Protein AF-A0A0D2K7T9-F1 (afdb_monomer_lite)

Sequence (222 aa):
MEDMLAGSNVDLADNDGGEWYSAEEQLAQPLLAIYWSLWECGGGMVADGRLLDLIRRIYCFGMSLLKLDVRQESTRHRDAVDAITTYLGYGSFKEWDEDRKIEWLTEELATKRPLIPADMPMTDEVREVLETFRVAARLGSASLGAYVISMAQKASDVLAVELLQKEARGQVAAETGTRPDASRSLRVVPLFETLDDLDAAGEELITTPPAALPSSWPRDRR

Radius of gyration: 21.76 Å; chains: 1; bounding box: 48×47×62 Å

Structure (mmCIF, N/CA/C/O backbone):
data_AF-A0A0D2K7T9-F1
#
_entry.id   AF-A0A0D2K7T9-F1
#
loop_
_atom_site.group_PDB
_atom_site.id
_atom_site.type_symbol
_atom_site.label_atom_id
_atom_site.label_alt_id
_atom_site.label_comp_id
_atom_site.label_asym_id
_atom_site.label_entity_id
_atom_site.label_seq_id
_atom_site.pdbx_PDB_ins_code
_atom_site.Cartn_x
_atom_site.Cartn_y
_atom_site.Cartn_z
_atom_site.occupancy
_atom_site.B_iso_or_equiv
_atom_site.auth_seq_id
_atom_site.auth_comp_id
_atom_site.auth_asym_id
_atom_site.auth_atom_id
_atom_site.pdbx_PDB_model_num
ATOM 1 N N . MET A 1 1 ? 27.139 12.212 -5.531 1.00 41.75 1 MET A N 1
ATOM 2 C CA . MET A 1 1 ? 26.863 10.767 -5.335 1.00 41.75 1 MET A CA 1
ATOM 3 C C . MET A 1 1 ? 26.913 10.407 -3.854 1.00 41.75 1 MET A C 1
ATOM 5 O O . MET A 1 1 ? 26.042 9.673 -3.418 1.00 41.75 1 MET A O 1
ATOM 9 N N . GLU A 1 2 ? 27.848 10.971 -3.078 1.00 35.69 2 GLU A N 1
ATOM 10 C CA . GLU A 1 2 ? 27.891 10.817 -1.611 1.00 35.69 2 GLU A CA 1
ATOM 11 C C . GLU A 1 2 ? 26.694 11.468 -0.891 1.00 35.69 2 GLU A C 1
ATOM 13 O O . GLU A 1 2 ? 26.113 10.836 -0.015 1.00 35.69 2 GLU A O 1
ATOM 18 N N . ASP A 1 3 ? 26.222 12.639 -1.335 1.00 39.31 3 ASP A N 1
ATOM 19 C CA . ASP A 1 3 ? 25.053 13.300 -0.718 1.00 39.31 3 ASP A CA 1
ATOM 20 C C . ASP A 1 3 ? 23.727 12.538 -0.900 1.00 39.31 3 ASP A C 1
ATOM 22 O O . ASP A 1 3 ? 22.839 12.623 -0.061 1.00 39.31 3 ASP A O 1
ATOM 26 N N . MET A 1 4 ? 23.596 11.730 -1.958 1.00 40.00 4 MET A N 1
ATOM 27 C CA . MET A 1 4 ? 22.368 10.974 -2.258 1.00 40.00 4 MET A CA 1
ATOM 28 C C . MET A 1 4 ? 22.199 9.739 -1.350 1.00 40.00 4 MET A C 1
ATOM 30 O O . MET A 1 4 ? 21.094 9.226 -1.198 1.00 40.00 4 MET A O 1
ATOM 34 N N . LEU A 1 5 ? 23.285 9.268 -0.726 1.00 43.81 5 LEU A N 1
ATOM 35 C CA . LEU A 1 5 ? 23.289 8.127 0.199 1.00 43.81 5 LEU A CA 1
ATOM 36 C C . LEU A 1 5 ? 23.157 8.553 1.672 1.00 43.81 5 LEU A C 1
ATOM 38 O O . LEU A 1 5 ? 23.001 7.697 2.539 1.00 43.81 5 LEU A O 1
ATOM 42 N N . ALA A 1 6 ? 23.210 9.857 1.959 1.00 45.75 6 ALA A N 1
ATOM 43 C CA . ALA A 1 6 ? 23.232 10.400 3.317 1.00 45.75 6 ALA A CA 1
ATOM 44 C C . ALA A 1 6 ? 21.837 10.691 3.908 1.00 45.75 6 ALA A C 1
ATOM 46 O O . ALA A 1 6 ? 21.743 11.135 5.051 1.00 45.75 6 ALA A O 1
ATOM 47 N N . GLY A 1 7 ? 20.753 10.449 3.161 1.00 39.44 7 GLY A N 1
ATOM 48 C CA . GLY A 1 7 ? 19.384 10.654 3.652 1.00 39.44 7 GLY A CA 1
ATOM 49 C C . GLY A 1 7 ? 19.022 12.118 3.930 1.00 39.44 7 GLY A C 1
ATOM 50 O O . GLY A 1 7 ? 18.068 12.381 4.660 1.00 39.44 7 GLY A O 1
ATOM 51 N N . SER A 1 8 ? 19.765 13.077 3.370 1.00 37.16 8 SER A N 1
ATOM 52 C CA . SER A 1 8 ? 19.350 14.477 3.349 1.00 37.16 8 SER A CA 1
ATOM 53 C C . SER A 1 8 ? 18.094 14.626 2.489 1.00 37.16 8 SER A C 1
ATOM 55 O O . SER A 1 8 ? 17.949 13.989 1.444 1.00 37.16 8 SER A O 1
ATOM 57 N N . ASN A 1 9 ? 17.158 15.449 2.961 1.00 41.97 9 ASN A N 1
ATOM 58 C CA . ASN A 1 9 ? 15.927 15.757 2.246 1.00 41.97 9 ASN A CA 1
ATOM 59 C C . ASN A 1 9 ? 16.321 16.457 0.938 1.00 41.97 9 ASN A C 1
ATOM 61 O O . ASN A 1 9 ? 16.782 17.596 0.963 1.00 41.97 9 ASN A O 1
ATOM 65 N N . VAL A 1 10 ? 16.233 15.748 -0.188 1.00 45.47 10 VAL A N 1
ATOM 66 C CA . VAL A 1 10 ? 16.459 16.350 -1.500 1.00 45.47 10 VAL A CA 1
ATOM 67 C C . VAL A 1 10 ? 15.265 17.257 -1.748 1.00 45.47 10 VAL A C 1
ATOM 69 O O . VAL A 1 10 ? 14.168 16.778 -2.040 1.00 45.47 10 VAL A O 1
ATOM 72 N N . ASP A 1 11 ? 15.463 18.561 -1.584 1.00 41.91 11 ASP A N 1
ATOM 73 C CA . ASP A 1 11 ? 14.494 19.561 -2.005 1.00 41.91 11 ASP A CA 1
ATOM 74 C C . ASP A 1 11 ? 14.311 19.429 -3.523 1.00 41.91 11 ASP A C 1
ATOM 76 O O . ASP A 1 11 ? 15.072 19.961 -4.325 1.00 41.91 11 ASP A O 1
ATOM 80 N N . LEU A 1 12 ? 13.260 18.712 -3.936 1.00 49.59 12 LEU A N 1
ATOM 81 C CA . LEU A 1 12 ? 12.831 18.555 -5.336 1.00 49.59 12 LEU A CA 1
ATOM 82 C C . LEU A 1 12 ? 12.407 19.892 -5.989 1.00 49.59 12 LEU A C 1
ATOM 84 O O . LEU A 1 12 ? 11.909 19.901 -7.113 1.00 49.59 12 LEU A O 1
ATOM 88 N N . ALA A 1 13 ? 12.545 21.007 -5.267 1.00 40.88 13 ALA A N 1
ATOM 89 C CA . ALA A 1 13 ? 12.182 22.352 -5.688 1.00 40.88 13 ALA A CA 1
ATOM 90 C C . ALA A 1 13 ? 13.332 23.116 -6.368 1.00 40.88 13 ALA A C 1
ATOM 92 O O . ALA A 1 13 ? 13.060 24.140 -6.998 1.00 40.88 13 ALA A O 1
ATOM 93 N N . ASP A 1 14 ? 14.572 22.613 -6.325 1.00 41.34 14 ASP A N 1
ATOM 94 C CA . ASP A 1 14 ? 15.656 23.144 -7.157 1.00 41.34 14 ASP A CA 1
ATOM 95 C C . ASP A 1 14 ? 15.509 22.608 -8.587 1.00 41.34 14 ASP A C 1
ATOM 97 O O . ASP A 1 14 ? 16.117 21.629 -9.020 1.00 41.34 14 ASP A O 1
ATOM 101 N N . ASN A 1 15 ? 14.621 23.276 -9.325 1.00 43.59 15 ASN A N 1
ATOM 102 C CA . ASN A 1 15 ? 14.419 23.132 -10.760 1.00 43.59 15 ASN A CA 1
ATOM 103 C C . ASN A 1 15 ? 15.604 23.736 -11.530 1.00 43.59 15 ASN A C 1
ATOM 105 O O . ASN A 1 15 ? 15.448 24.704 -12.275 1.00 43.59 15 ASN A O 1
ATOM 109 N N . ASP A 1 16 ? 16.786 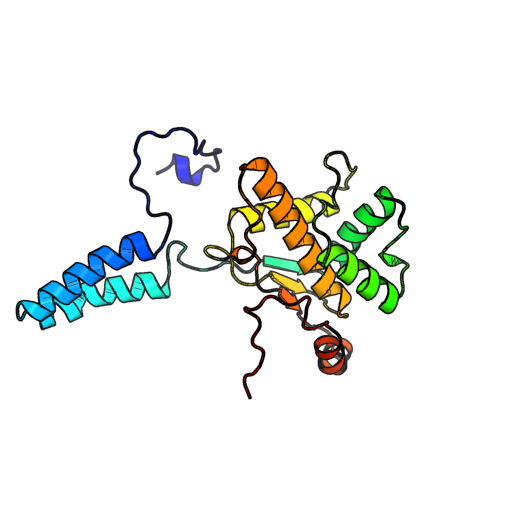23.154 -11.357 1.00 41.62 16 ASP A N 1
ATOM 110 C CA . ASP A 1 16 ? 17.948 23.409 -12.203 1.00 41.62 16 ASP A CA 1
ATOM 111 C C . ASP A 1 16 ? 17.951 22.385 -13.351 1.00 41.62 16 ASP A C 1
ATOM 113 O O . ASP A 1 16 ? 18.838 21.548 -13.465 1.00 41.62 16 ASP A O 1
ATOM 117 N N . GLY A 1 17 ? 16.876 22.375 -14.156 1.00 45.28 17 GLY A N 1
ATOM 118 C CA . GLY A 1 17 ? 16.802 21.724 -15.476 1.00 45.28 17 GLY A CA 1
ATOM 119 C C . GLY A 1 17 ? 17.326 20.284 -15.594 1.00 45.28 17 GLY A C 1
ATOM 120 O O . GLY A 1 17 ? 17.800 19.907 -16.664 1.00 45.28 17 GLY A O 1
ATOM 121 N N . GLY A 1 18 ? 17.296 19.492 -14.521 1.00 50.66 18 GLY A N 1
ATOM 122 C CA . GLY A 1 18 ? 17.875 18.153 -14.501 1.00 50.66 18 GLY A CA 1
ATOM 123 C C . GLY A 1 18 ? 17.060 17.171 -15.340 1.00 50.66 18 GLY A C 1
ATOM 124 O O . GLY A 1 18 ? 15.907 16.888 -15.027 1.00 50.66 18 GLY A O 1
ATOM 125 N N . GLU A 1 19 ? 17.659 16.617 -16.394 1.00 72.44 19 GLU A N 1
ATOM 126 C CA . GLU A 1 19 ? 17.076 15.535 -17.196 1.00 72.44 19 GLU A CA 1
ATOM 127 C C . GLU A 1 19 ? 17.097 14.211 -16.407 1.00 72.44 19 GLU A C 1
ATOM 129 O O . GLU A 1 19 ? 17.981 13.372 -16.591 1.00 72.44 19 GLU A O 1
ATOM 134 N N . TRP A 1 20 ? 16.147 14.006 -15.491 1.00 82.94 20 TRP A N 1
ATOM 135 C CA . TRP A 1 20 ? 15.919 12.693 -14.879 1.00 82.94 20 TRP A CA 1
ATOM 136 C C . TRP A 1 20 ? 14.759 11.955 -15.548 1.00 82.94 20 TRP A C 1
ATOM 138 O O . TRP A 1 20 ? 13.748 12.540 -15.936 1.00 82.94 20 TRP A O 1
ATOM 148 N N . TYR A 1 21 ? 14.891 10.632 -15.628 1.00 86.31 21 TYR A N 1
ATOM 149 C CA . TYR A 1 21 ? 13.808 9.752 -16.048 1.00 86.31 21 TYR A CA 1
ATOM 150 C C . TYR A 1 21 ? 12.910 9.442 -14.848 1.00 86.31 21 TYR A C 1
ATOM 152 O O . TYR A 1 21 ? 13.341 8.803 -13.890 1.00 86.31 21 TYR A O 1
ATOM 160 N N . SER A 1 22 ? 11.663 9.902 -14.898 1.00 83.25 22 SER A N 1
ATOM 161 C CA . SER A 1 22 ? 10.623 9.611 -13.907 1.00 83.25 22 SER A CA 1
ATOM 162 C C . SER A 1 22 ? 9.780 8.383 -14.259 1.00 83.25 22 SER A C 1
ATOM 164 O O . SER A 1 22 ? 9.052 7.886 -13.400 1.00 83.25 22 SER A O 1
ATOM 166 N N . ALA A 1 23 ? 9.877 7.887 -15.495 1.00 84.44 23 ALA A N 1
ATOM 167 C CA . ALA A 1 23 ? 9.174 6.700 -15.966 1.00 84.44 23 ALA A CA 1
ATOM 168 C C . ALA A 1 23 ? 10.060 5.844 -16.881 1.00 84.44 23 ALA A C 1
ATOM 170 O O . ALA A 1 23 ? 10.890 6.361 -17.632 1.00 84.44 23 ALA A O 1
ATOM 171 N N . GLU A 1 24 ? 9.842 4.530 -16.844 1.00 90.25 24 GLU A N 1
ATOM 172 C CA . GLU A 1 24 ? 10.571 3.539 -17.647 1.00 90.25 24 GLU A CA 1
ATOM 173 C C . GLU A 1 24 ? 10.453 3.838 -19.148 1.00 90.25 24 GLU A C 1
ATOM 175 O O . GLU A 1 24 ? 11.427 3.728 -19.897 1.00 90.25 24 GLU A O 1
ATOM 180 N N . GLU A 1 25 ? 9.276 4.296 -19.585 1.00 91.00 25 GLU A N 1
ATOM 181 C CA . GLU A 1 25 ? 8.975 4.626 -20.977 1.00 91.00 25 GLU A CA 1
ATOM 182 C C . GLU A 1 25 ? 9.865 5.740 -21.521 1.00 91.00 25 GLU A C 1
ATOM 184 O O . GLU A 1 25 ? 10.219 5.705 -22.699 1.00 91.00 25 GLU A O 1
ATOM 189 N N . GLN A 1 26 ? 10.260 6.702 -20.683 1.00 91.62 26 GLN A N 1
ATOM 190 C CA . GLN A 1 26 ? 11.108 7.811 -21.120 1.00 91.62 26 GLN A CA 1
ATOM 191 C C . GLN A 1 26 ? 12.509 7.329 -21.522 1.00 91.62 26 GLN A C 1
ATOM 193 O O . GLN A 1 26 ? 13.123 7.917 -22.410 1.00 91.62 26 GLN A O 1
ATOM 198 N N . LEU A 1 27 ? 12.987 6.232 -20.922 1.00 91.69 27 LEU A N 1
ATOM 199 C CA . LEU A 1 27 ? 14.242 5.586 -21.302 1.00 91.69 27 LEU A CA 1
ATOM 200 C C . LEU A 1 27 ? 14.034 4.527 -22.399 1.00 91.69 27 LEU A C 1
ATOM 202 O O . LEU A 1 27 ? 14.855 4.402 -23.307 1.00 91.69 27 LEU A O 1
ATOM 206 N N . ALA A 1 28 ? 12.935 3.770 -22.348 1.00 94.81 28 ALA A N 1
ATOM 207 C CA . ALA A 1 28 ? 12.668 2.684 -23.291 1.00 94.81 28 ALA A CA 1
ATOM 208 C C . ALA A 1 28 ? 12.334 3.182 -24.707 1.00 94.81 28 ALA A C 1
ATOM 210 O O . ALA A 1 28 ? 12.823 2.616 -25.687 1.00 94.81 28 ALA A O 1
ATOM 211 N N . GLN A 1 29 ? 11.529 4.242 -24.839 1.00 96.12 29 GLN A N 1
ATOM 212 C CA . GLN A 1 29 ? 11.092 4.772 -26.137 1.00 96.12 29 GLN A CA 1
ATOM 213 C C . GLN A 1 29 ? 12.244 5.171 -27.074 1.00 96.12 29 GLN A C 1
ATOM 215 O O . GLN A 1 29 ? 12.248 4.696 -28.214 1.00 96.12 29 GLN A O 1
ATOM 220 N N . PRO A 1 30 ? 13.237 5.984 -26.658 1.00 96.25 30 PRO A N 1
ATOM 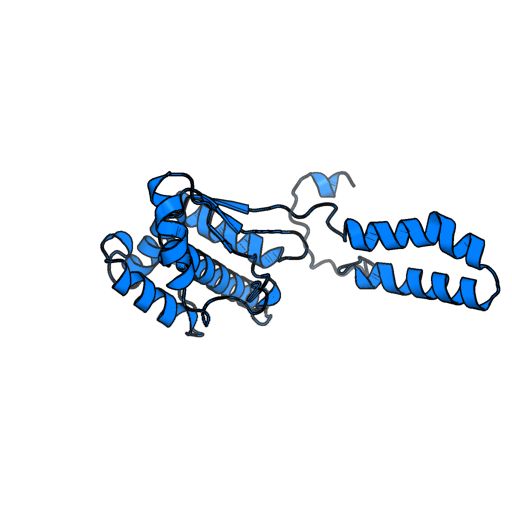221 C CA . PRO A 1 30 ? 14.344 6.334 -27.547 1.00 96.25 30 PRO A CA 1
ATOM 222 C C . PRO A 1 30 ? 15.176 5.108 -27.952 1.00 96.25 30 PRO A C 1
ATOM 224 O O . PRO A 1 30 ? 15.605 5.007 -29.101 1.00 96.25 30 PRO A O 1
ATOM 227 N N . LEU A 1 31 ? 15.356 4.130 -27.058 1.00 97.31 31 LEU A N 1
ATOM 228 C CA . LEU A 1 31 ? 16.077 2.892 -27.375 1.00 97.31 31 LEU A CA 1
ATOM 229 C C . LEU A 1 31 ? 15.315 2.016 -28.376 1.00 97.31 31 LEU A C 1
ATOM 231 O O . LEU A 1 31 ? 15.926 1.451 -29.284 1.00 97.31 31 LEU A O 1
ATOM 235 N N . LEU A 1 32 ? 13.988 1.941 -28.255 1.00 98.00 32 LEU A N 1
ATOM 236 C CA . LEU A 1 32 ? 13.129 1.256 -29.221 1.00 98.00 32 LEU A CA 1
ATOM 237 C C . LEU A 1 32 ? 13.151 1.941 -30.591 1.00 98.00 32 LEU A C 1
ATOM 239 O O . LEU A 1 32 ? 13.183 1.254 -31.609 1.00 98.00 32 LEU A O 1
ATOM 243 N N . ALA A 1 33 ? 13.188 3.274 -30.641 1.00 98.19 33 ALA A N 1
ATOM 244 C CA . ALA A 1 33 ? 13.320 4.005 -31.901 1.00 98.19 33 ALA A CA 1
ATOM 245 C C . ALA A 1 33 ? 14.640 3.663 -32.619 1.00 98.19 33 ALA A C 1
ATOM 247 O O . ALA A 1 33 ? 14.643 3.392 -33.821 1.00 98.19 33 ALA A O 1
ATOM 248 N N . ILE A 1 34 ? 15.749 3.592 -31.873 1.00 98.00 34 ILE A N 1
ATOM 249 C CA . ILE A 1 34 ? 17.047 3.148 -32.407 1.00 98.00 34 ILE A CA 1
ATOM 250 C C . ILE A 1 34 ? 16.967 1.689 -32.876 1.00 98.00 34 ILE A C 1
ATOM 252 O O . ILE A 1 34 ? 17.466 1.366 -33.954 1.00 98.00 34 ILE A O 1
ATOM 256 N N . TYR A 1 35 ? 16.323 0.816 -32.096 1.00 98.38 35 TYR A N 1
ATOM 257 C CA . TYR A 1 35 ? 16.158 -0.600 -32.431 1.00 98.38 35 TYR A CA 1
ATOM 258 C C . TYR A 1 35 ? 15.449 -0.782 -33.777 1.00 98.38 35 TYR A C 1
ATOM 260 O O . TYR A 1 35 ? 15.961 -1.484 -34.652 1.00 98.38 35 TYR A O 1
ATOM 268 N N . TRP A 1 36 ? 14.316 -0.104 -33.977 1.00 98.12 36 TRP A N 1
ATOM 269 C CA . TRP A 1 36 ? 13.563 -0.186 -35.229 1.00 98.12 36 TRP A CA 1
ATOM 270 C C . TRP A 1 36 ? 14.302 0.448 -36.408 1.00 98.12 36 TRP A C 1
ATOM 272 O O . TRP A 1 36 ? 14.352 -0.154 -37.477 1.00 98.12 36 TRP A O 1
ATOM 282 N N . SER A 1 37 ? 14.972 1.587 -36.206 1.00 98.31 37 SER A N 1
ATOM 283 C CA . SER A 1 37 ? 15.779 2.213 -37.262 1.00 98.31 37 SER A CA 1
ATOM 284 C C . SER A 1 37 ? 16.921 1.307 -37.739 1.00 98.31 37 SER A C 1
ATOM 286 O O . SER A 1 37 ? 17.180 1.212 -38.941 1.00 98.31 37 SER A O 1
ATOM 288 N N . LEU A 1 38 ? 17.580 0.588 -36.822 1.00 97.88 38 LEU A N 1
ATOM 289 C CA . LEU A 1 38 ? 18.610 -0.390 -37.181 1.00 97.88 38 LEU A CA 1
ATOM 290 C C . LEU A 1 38 ? 18.029 -1.535 -38.007 1.00 97.88 38 LEU A C 1
ATOM 292 O O . LEU A 1 38 ? 18.643 -1.935 -38.994 1.00 97.88 38 LEU A O 1
ATOM 296 N N . TRP A 1 39 ? 16.852 -2.040 -37.640 1.00 97.56 39 TRP A N 1
ATOM 297 C CA . TRP A 1 39 ? 16.163 -3.064 -38.422 1.00 97.56 39 TRP A CA 1
ATOM 298 C C . TRP A 1 39 ? 15.827 -2.591 -39.838 1.00 97.56 39 TRP A C 1
ATOM 300 O O . TRP A 1 39 ? 16.129 -3.296 -40.801 1.00 97.56 39 TRP A O 1
ATOM 310 N N . GLU A 1 40 ? 15.286 -1.382 -39.977 1.00 97.88 40 GLU A N 1
ATOM 311 C CA . GLU A 1 40 ? 14.949 -0.782 -41.274 1.00 97.88 40 GLU A CA 1
ATOM 312 C C . GLU A 1 40 ? 16.186 -0.548 -42.158 1.00 97.88 40 GLU A C 1
ATOM 314 O O . GLU A 1 40 ? 16.119 -0.709 -43.376 1.00 97.88 40 GLU A O 1
ATOM 319 N N . CYS A 1 41 ? 17.340 -0.244 -41.557 1.00 97.50 41 CYS A N 1
ATOM 320 C CA . CYS A 1 41 ? 18.606 -0.036 -42.267 1.00 97.50 41 CYS A CA 1
ATOM 321 C C . CYS A 1 41 ? 19.411 -1.330 -42.525 1.00 97.50 41 CYS A C 1
ATOM 323 O O . CYS A 1 41 ? 20.558 -1.257 -42.968 1.00 97.50 41 CYS A O 1
ATOM 325 N N . GLY A 1 42 ? 18.862 -2.515 -42.227 1.00 97.25 42 GLY A N 1
ATOM 326 C CA . GLY A 1 42 ? 19.551 -3.805 -42.406 1.00 97.25 42 GLY A CA 1
ATOM 327 C C . GLY A 1 42 ? 20.575 -4.156 -41.313 1.00 97.25 42 GLY A C 1
ATOM 328 O O . GLY A 1 42 ? 21.320 -5.125 -41.445 1.00 97.25 42 GLY A O 1
ATOM 329 N N . GLY A 1 43 ? 20.605 -3.400 -40.214 1.00 96.94 43 GLY A N 1
ATOM 330 C CA . GLY A 1 43 ? 21.477 -3.568 -39.048 1.00 96.94 43 GLY A CA 1
ATOM 331 C C . GLY A 1 43 ? 20.920 -4.477 -37.944 1.00 96.94 43 GLY A C 1
ATOM 332 O O . GLY A 1 43 ? 21.323 -4.334 -36.789 1.00 96.94 43 GLY A O 1
ATOM 333 N N . GLY A 1 44 ? 20.014 -5.409 -38.263 1.00 96.69 44 GLY A N 1
ATOM 334 C CA . GLY A 1 44 ? 19.314 -6.250 -37.275 1.00 96.69 44 GLY A CA 1
ATOM 335 C C . GLY A 1 44 ? 20.239 -7.011 -36.312 1.00 96.69 44 GLY A C 1
ATOM 336 O O . GLY A 1 44 ? 19.963 -7.077 -35.120 1.00 96.69 44 GLY A O 1
ATOM 337 N N . MET A 1 45 ? 21.405 -7.482 -36.776 1.00 97.00 45 MET A N 1
ATOM 338 C CA . MET A 1 45 ? 22.394 -8.153 -35.912 1.00 97.00 45 MET A CA 1
ATOM 339 C C . MET A 1 45 ? 22.927 -7.246 -34.785 1.00 97.00 45 MET A C 1
ATOM 341 O O . MET A 1 45 ? 23.222 -7.727 -33.694 1.00 97.00 45 MET A O 1
ATOM 345 N N . VAL A 1 46 ? 23.051 -5.937 -35.032 1.00 96.56 46 VAL A N 1
ATOM 346 C CA . VAL A 1 46 ? 23.447 -4.957 -34.005 1.00 96.56 46 VAL A CA 1
ATOM 347 C C . VAL A 1 46 ? 22.268 -4.657 -33.079 1.00 96.56 46 VAL A C 1
ATOM 349 O O . VAL A 1 46 ? 22.456 -4.579 -31.863 1.00 96.56 46 VAL A O 1
ATOM 352 N N . ALA A 1 47 ? 21.062 -4.528 -33.644 1.00 97.38 47 ALA A N 1
ATOM 353 C CA . ALA A 1 47 ? 19.833 -4.272 -32.897 1.00 97.38 47 ALA A CA 1
ATOM 354 C C . ALA A 1 47 ? 19.557 -5.373 -31.857 1.00 97.38 47 ALA A C 1
ATOM 356 O O . ALA A 1 47 ? 19.331 -5.073 -30.685 1.00 97.38 47 ALA A O 1
ATOM 357 N N . ASP A 1 48 ? 19.675 -6.640 -32.261 1.00 98.06 48 ASP A N 1
ATOM 358 C CA . ASP A 1 48 ? 19.425 -7.817 -31.417 1.00 98.06 48 ASP A CA 1
ATOM 359 C C . ASP A 1 48 ? 20.551 -8.132 -30.418 1.00 98.06 48 ASP A C 1
ATOM 361 O O . ASP A 1 48 ? 20.437 -9.066 -29.625 1.00 98.06 48 ASP A O 1
ATOM 365 N N . GLY A 1 49 ? 21.640 -7.360 -30.438 1.00 97.56 49 GLY A N 1
ATOM 366 C CA . GLY A 1 49 ? 22.742 -7.492 -29.493 1.00 97.56 49 GLY A CA 1
ATOM 367 C C . GLY A 1 49 ? 22.497 -6.739 -28.182 1.00 97.56 49 GLY A C 1
ATOM 368 O O . GLY A 1 49 ? 21.452 -6.827 -27.538 1.00 97.56 49 GLY A O 1
ATOM 369 N N . ARG A 1 50 ? 23.491 -5.939 -27.777 1.00 97.88 50 ARG A N 1
ATOM 370 C CA . ARG A 1 50 ? 23.479 -5.213 -26.492 1.00 97.88 50 ARG A CA 1
ATOM 371 C C . ARG A 1 50 ? 22.319 -4.223 -26.351 1.00 97.88 50 ARG A C 1
ATOM 373 O O . ARG A 1 50 ? 21.950 -3.903 -25.224 1.00 97.88 50 ARG A O 1
ATOM 380 N N . LEU A 1 51 ? 21.782 -3.722 -27.465 1.00 97.75 51 LEU A N 1
ATOM 381 C CA . LEU A 1 51 ? 20.637 -2.816 -27.454 1.00 97.75 51 LEU A CA 1
ATOM 382 C C . LEU A 1 51 ? 19.373 -3.544 -26.984 1.00 97.75 51 LEU A C 1
ATOM 384 O O . LEU A 1 51 ? 18.733 -3.093 -26.037 1.00 97.75 51 LEU A O 1
ATOM 388 N N . LEU A 1 52 ? 19.058 -4.695 -27.581 1.00 98.00 52 LEU A N 1
ATOM 389 C CA . LEU A 1 52 ? 17.934 -5.522 -27.150 1.00 98.00 52 LEU A CA 1
ATOM 390 C C . LEU A 1 52 ? 18.088 -5.988 -25.696 1.00 98.00 52 LEU A C 1
ATOM 392 O O . LEU A 1 52 ? 17.117 -5.963 -24.940 1.00 98.00 52 LEU A O 1
ATOM 396 N N . ASP A 1 53 ? 19.302 -6.349 -25.271 1.00 98.06 53 ASP A N 1
ATOM 397 C CA . ASP A 1 53 ? 19.569 -6.692 -23.868 1.00 98.06 53 ASP A CA 1
ATOM 398 C C . ASP A 1 53 ? 19.297 -5.522 -22.915 1.00 98.06 53 ASP A C 1
ATOM 400 O O . ASP A 1 53 ? 18.746 -5.728 -21.834 1.00 98.06 53 ASP A O 1
ATOM 404 N N . LEU A 1 54 ? 19.656 -4.294 -23.298 1.00 97.00 54 LEU A N 1
ATOM 405 C CA . LEU A 1 54 ? 19.364 -3.104 -22.500 1.00 97.00 54 LEU A CA 1
ATOM 406 C C . LEU A 1 54 ? 17.855 -2.852 -22.404 1.00 97.00 54 LEU A C 1
ATOM 408 O O . LEU A 1 54 ? 17.350 -2.637 -21.305 1.00 97.00 54 LEU A O 1
ATOM 412 N N . ILE A 1 55 ? 17.133 -2.951 -23.522 1.00 97.12 55 ILE A N 1
ATOM 413 C CA . ILE A 1 55 ? 15.669 -2.807 -23.554 1.00 97.12 55 ILE A CA 1
ATOM 414 C C . ILE A 1 55 ? 15.012 -3.859 -22.648 1.00 97.12 55 ILE A C 1
ATOM 416 O O . ILE A 1 55 ? 14.174 -3.524 -21.813 1.00 97.12 55 ILE A O 1
ATOM 420 N N . ARG A 1 56 ? 15.442 -5.125 -22.738 1.00 96.94 56 ARG A N 1
ATOM 421 C CA . ARG A 1 56 ? 14.961 -6.207 -21.860 1.00 96.94 56 ARG A CA 1
ATOM 422 C C . ARG A 1 56 ? 15.232 -5.925 -20.386 1.00 96.94 56 ARG A C 1
ATOM 424 O O . ARG A 1 56 ? 14.380 -6.218 -19.556 1.00 96.94 56 ARG A O 1
ATOM 431 N N . ARG A 1 57 ? 16.396 -5.365 -20.048 1.00 96.31 57 ARG A N 1
ATOM 432 C CA . ARG A 1 57 ? 16.736 -4.999 -18.663 1.00 96.31 57 ARG A CA 1
ATOM 433 C C . ARG A 1 57 ? 15.830 -3.899 -18.133 1.00 96.31 57 ARG A C 1
ATOM 435 O O . ARG A 1 57 ? 15.396 -4.022 -16.998 1.00 96.31 57 ARG A O 1
ATOM 442 N N . ILE A 1 58 ? 15.510 -2.893 -18.943 1.00 94.62 58 ILE A N 1
ATOM 443 C CA . ILE A 1 58 ? 14.575 -1.834 -18.544 1.00 94.62 58 ILE A CA 1
ATOM 444 C C . ILE A 1 58 ? 13.208 -2.440 -18.224 1.00 94.62 58 ILE A C 1
ATOM 446 O O . ILE A 1 58 ? 12.702 -2.218 -17.138 1.00 94.62 58 ILE A O 1
ATOM 450 N N . TYR A 1 59 ? 12.663 -3.299 -19.088 1.00 92.69 59 TYR A N 1
ATOM 451 C CA . TYR A 1 59 ? 11.373 -3.949 -18.811 1.00 92.69 59 TYR A CA 1
ATOM 452 C C . TYR A 1 59 ? 11.409 -4.989 -17.679 1.00 92.69 59 TYR A C 1
ATOM 454 O O . TYR A 1 59 ? 10.371 -5.315 -17.112 1.00 92.69 59 TYR A O 1
ATOM 462 N N . CYS A 1 60 ? 12.578 -5.551 -17.366 1.00 92.69 60 CYS A N 1
ATOM 463 C CA . CYS A 1 60 ? 12.733 -6.539 -16.296 1.00 92.69 60 CYS A CA 1
ATOM 464 C C . CYS A 1 60 ? 12.892 -5.879 -14.918 1.00 92.69 60 CYS A C 1
ATOM 466 O O . CYS A 1 60 ? 12.303 -6.329 -13.939 1.00 92.69 60 CYS A O 1
ATOM 468 N N . PHE A 1 61 ? 13.703 -4.825 -14.846 1.00 91.50 61 PHE A N 1
ATOM 469 C CA . PHE A 1 61 ? 14.143 -4.202 -13.597 1.00 91.50 61 PHE A CA 1
ATOM 470 C C . PHE A 1 61 ? 13.485 -2.842 -13.335 1.00 91.50 61 PHE A C 1
ATOM 472 O O . PHE A 1 61 ? 13.537 -2.334 -12.214 1.00 91.50 61 PHE A O 1
ATOM 479 N N . GLY A 1 62 ? 12.876 -2.243 -14.357 1.00 89.56 62 GLY A N 1
ATOM 480 C CA . GLY A 1 62 ? 12.319 -0.901 -14.299 1.00 89.56 62 GLY A CA 1
ATOM 481 C C . GLY A 1 62 ? 13.361 0.147 -13.914 1.00 89.56 62 GLY A C 1
ATOM 482 O O . GLY A 1 62 ? 14.562 -0.008 -14.158 1.00 89.56 62 GLY A O 1
ATOM 483 N N . MET A 1 63 ? 12.894 1.208 -13.256 1.00 89.06 63 MET A N 1
ATOM 484 C CA . MET A 1 63 ? 13.757 2.260 -12.696 1.00 89.06 63 MET A CA 1
ATOM 485 C C . MET A 1 63 ? 14.184 1.988 -11.245 1.00 89.06 63 MET A C 1
ATOM 487 O O . MET A 1 63 ? 15.037 2.695 -10.713 1.00 89.06 63 MET A O 1
ATOM 491 N N . SER A 1 64 ? 13.607 0.968 -10.603 1.00 88.56 64 SER A N 1
ATOM 492 C CA . SER A 1 64 ? 13.783 0.686 -9.169 1.00 88.56 64 SER A CA 1
ATOM 493 C C . SER A 1 64 ? 14.625 -0.560 -8.884 1.00 88.56 64 SER A C 1
ATOM 495 O O . SER A 1 64 ? 14.856 -0.872 -7.719 1.00 88.56 64 SER A O 1
ATOM 497 N N . LEU A 1 65 ? 15.101 -1.258 -9.924 1.00 90.25 65 LEU A N 1
ATOM 498 C CA . LEU A 1 65 ? 15.796 -2.553 -9.893 1.00 90.25 65 LEU A CA 1
ATOM 499 C C . LEU A 1 65 ? 14.924 -3.712 -9.388 1.00 90.25 65 LEU A C 1
ATOM 501 O O . LEU A 1 65 ? 14.780 -4.730 -10.061 1.00 90.25 65 LEU A O 1
ATOM 505 N N . LEU A 1 66 ? 14.356 -3.559 -8.198 1.00 91.06 66 LEU A N 1
ATOM 506 C CA . LEU A 1 66 ? 13.462 -4.498 -7.540 1.00 91.06 66 LEU A CA 1
ATOM 507 C C . LEU A 1 66 ? 12.329 -3.707 -6.890 1.00 91.06 66 LEU A C 1
ATOM 509 O O . LEU A 1 66 ? 12.540 -2.611 -6.373 1.00 91.06 66 LEU A O 1
ATOM 513 N N . LYS A 1 67 ? 11.130 -4.288 -6.879 1.00 91.75 67 LYS A N 1
ATOM 514 C CA . LYS A 1 67 ? 10.017 -3.749 -6.098 1.00 91.75 67 LYS A CA 1
ATOM 515 C C . LYS A 1 67 ? 10.093 -4.285 -4.677 1.00 91.75 67 LYS A C 1
ATOM 517 O O . LYS A 1 67 ? 10.323 -5.479 -4.488 1.00 91.75 67 LYS A O 1
ATOM 522 N N . LEU A 1 68 ? 9.895 -3.408 -3.698 1.00 95.69 68 LEU A N 1
ATOM 523 C CA . LEU A 1 68 ? 9.867 -3.795 -2.290 1.00 95.69 68 LEU A CA 1
ATOM 524 C C . LEU A 1 68 ? 8.432 -4.094 -1.849 1.00 95.69 68 LEU A C 1
ATOM 526 O O . LEU A 1 68 ? 7.543 -3.262 -2.029 1.00 95.69 68 LEU A O 1
ATOM 530 N N . ASP A 1 69 ? 8.223 -5.259 -1.246 1.00 96.38 69 ASP A N 1
ATOM 531 C CA . ASP A 1 69 ? 6.963 -5.583 -0.580 1.00 96.38 69 ASP A CA 1
ATOM 532 C C . ASP A 1 69 ? 6.966 -5.008 0.841 1.00 96.38 69 ASP A C 1
ATOM 534 O O . ASP A 1 69 ? 7.948 -5.126 1.578 1.00 96.38 69 ASP A O 1
ATOM 538 N N . VAL A 1 70 ? 5.855 -4.386 1.230 1.00 97.12 70 VAL A N 1
ATOM 539 C CA . VAL A 1 70 ? 5.639 -3.880 2.592 1.00 97.12 70 VAL A CA 1
ATOM 540 C C . VAL A 1 70 ? 4.898 -4.950 3.375 1.00 97.12 70 VAL A C 1
ATOM 542 O O . VAL A 1 70 ? 3.939 -5.517 2.863 1.00 97.12 70 VAL A O 1
ATOM 545 N N . ARG A 1 71 ? 5.309 -5.234 4.612 1.00 98.00 71 ARG A N 1
ATOM 546 C CA . ARG A 1 71 ? 4.648 -6.227 5.466 1.00 98.00 71 ARG A CA 1
ATOM 547 C C . ARG A 1 71 ? 4.383 -5.654 6.851 1.00 98.00 71 ARG A C 1
ATOM 549 O O . ARG A 1 71 ? 5.289 -5.093 7.458 1.00 98.00 71 ARG A O 1
ATOM 556 N N . GLN A 1 72 ? 3.163 -5.839 7.346 1.00 98.06 72 GLN A N 1
ATOM 557 C CA . GLN A 1 72 ? 2.765 -5.474 8.708 1.00 98.06 72 GLN A CA 1
ATOM 558 C C . GLN A 1 72 ? 1.702 -6.455 9.223 1.00 98.06 72 GLN A C 1
ATOM 560 O O . GLN A 1 72 ? 1.030 -7.106 8.423 1.00 98.06 72 GLN A O 1
ATOM 565 N N . GLU A 1 73 ? 1.570 -6.616 10.536 1.00 97.19 73 GLU A N 1
ATOM 566 C CA . GLU A 1 73 ? 0.540 -7.478 11.140 1.00 97.19 73 GLU A CA 1
ATOM 567 C C . GLU A 1 73 ? -0.849 -6.818 11.193 1.00 97.19 73 GLU A C 1
ATOM 569 O O . GLU A 1 73 ? -0.961 -5.606 11.379 1.00 97.19 73 GLU A O 1
ATOM 574 N N . SER A 1 74 ? -1.905 -7.625 11.051 1.00 96.62 74 SER A N 1
ATOM 575 C CA . SER A 1 74 ? -3.315 -7.190 11.016 1.00 96.62 74 SER A CA 1
ATOM 576 C C . SER A 1 74 ? -3.748 -6.379 12.244 1.00 96.62 74 SER A C 1
ATOM 578 O O . SER A 1 74 ? -4.482 -5.396 12.138 1.00 96.62 74 SER A O 1
ATOM 580 N N . THR A 1 75 ? -3.253 -6.742 13.427 1.00 97.25 75 THR A N 1
ATOM 581 C CA . THR A 1 75 ? -3.497 -6.053 14.705 1.00 97.25 75 THR A CA 1
ATOM 582 C C . THR A 1 75 ? -3.121 -4.579 14.649 1.00 97.25 75 THR A C 1
ATOM 584 O O . THR A 1 75 ? -3.897 -3.742 15.103 1.00 97.25 75 THR A O 1
ATOM 587 N N . ARG A 1 76 ? -2.004 -4.235 14.003 1.00 98.19 76 ARG A N 1
ATOM 588 C CA . ARG A 1 76 ? -1.539 -2.847 13.858 1.00 98.19 76 ARG A CA 1
ATOM 589 C C . ARG A 1 76 ? -2.480 -2.009 12.996 1.00 98.19 76 ARG A C 1
ATOM 591 O O . ARG A 1 76 ? -2.672 -0.825 13.268 1.00 98.19 76 ARG A O 1
ATOM 598 N N . HIS A 1 77 ? -3.100 -2.610 11.980 1.00 98.31 77 HIS A N 1
ATOM 599 C CA . HIS A 1 77 ? -4.120 -1.934 11.170 1.00 98.31 77 HIS A CA 1
ATOM 600 C C . HIS A 1 77 ? -5.391 -1.705 11.979 1.00 98.31 77 HIS A C 1
ATOM 602 O O . HIS A 1 77 ? -5.931 -0.601 11.961 1.00 98.31 77 HIS A O 1
ATOM 608 N N . ARG A 1 78 ? -5.830 -2.715 12.742 1.00 97.94 78 ARG A N 1
ATOM 609 C CA . ARG A 1 78 ? -6.986 -2.592 13.642 1.00 97.94 78 ARG A CA 1
ATOM 610 C C . ARG A 1 78 ? -6.753 -1.516 14.698 1.00 97.94 78 ARG A C 1
ATOM 612 O O . ARG A 1 78 ? -7.662 -0.740 14.953 1.00 97.94 78 ARG A O 1
ATOM 619 N N . ASP A 1 79 ? -5.552 -1.432 15.269 1.00 98.19 79 ASP A N 1
ATOM 620 C CA . ASP A 1 79 ? -5.165 -0.388 16.226 1.00 98.19 79 ASP A CA 1
ATOM 621 C C . ASP A 1 79 ? -5.269 1.014 15.617 1.00 98.19 79 ASP A C 1
ATOM 623 O O . ASP A 1 79 ? -5.825 1.921 16.238 1.00 98.19 79 ASP A O 1
ATOM 627 N N . ALA A 1 80 ? -4.776 1.189 14.388 1.00 98.31 80 ALA A N 1
ATOM 628 C CA . ALA A 1 80 ? -4.847 2.467 13.691 1.00 98.31 80 ALA A CA 1
ATOM 629 C C . ALA A 1 80 ? -6.297 2.871 13.374 1.00 98.31 80 ALA A C 1
ATOM 631 O O . ALA A 1 80 ? -6.690 4.006 13.645 1.00 98.31 80 ALA A O 1
ATOM 632 N N . VAL A 1 81 ? -7.106 1.945 12.846 1.00 98.19 81 VAL A N 1
ATOM 633 C CA . VAL A 1 81 ? -8.526 2.203 12.547 1.00 98.19 81 VAL A CA 1
ATOM 634 C C . VAL A 1 81 ? -9.320 2.479 13.826 1.00 98.19 81 VAL A C 1
ATOM 636 O O . VAL A 1 81 ? -10.117 3.410 13.852 1.00 98.19 81 VAL A O 1
ATOM 639 N N . ASP A 1 82 ? -9.057 1.747 14.907 1.00 98.38 82 ASP A N 1
ATOM 640 C CA . ASP A 1 82 ? -9.704 1.928 16.210 1.00 98.38 82 ASP A CA 1
ATOM 641 C C . ASP A 1 82 ? -9.417 3.287 16.846 1.00 98.38 82 ASP A C 1
ATOM 643 O O . ASP A 1 82 ? -10.320 3.933 17.387 1.00 98.38 82 ASP A O 1
ATOM 647 N N . ALA A 1 83 ? -8.175 3.762 16.733 1.00 98.06 83 ALA A N 1
ATOM 648 C CA . ALA A 1 83 ? -7.829 5.110 17.155 1.00 98.06 83 ALA A CA 1
ATOM 649 C C . ALA A 1 83 ? -8.656 6.146 16.372 1.00 98.06 83 ALA A C 1
ATOM 651 O O . ALA A 1 83 ? -9.211 7.071 16.973 1.00 98.06 83 ALA A O 1
ATOM 652 N N . ILE A 1 84 ? -8.783 5.970 15.049 1.00 97.69 84 ILE A N 1
ATOM 653 C CA . ILE A 1 84 ? -9.537 6.878 14.171 1.00 97.69 84 ILE A CA 1
ATOM 654 C C . ILE A 1 84 ? -11.023 6.877 14.548 1.00 97.69 84 ILE A C 1
ATOM 656 O O . ILE A 1 84 ? -11.601 7.941 14.775 1.00 97.69 84 ILE A O 1
ATOM 660 N N . THR A 1 85 ? -11.649 5.702 14.665 1.00 97.94 85 THR A N 1
ATOM 661 C CA . THR A 1 85 ? -13.081 5.597 14.991 1.00 97.94 85 THR A CA 1
ATOM 662 C C . THR A 1 85 ? -13.393 6.151 16.376 1.00 97.94 85 THR A C 1
ATOM 664 O O . THR A 1 85 ? -14.407 6.832 16.548 1.00 97.94 85 THR A O 1
ATOM 667 N N . THR A 1 86 ? -12.511 5.914 17.351 1.00 97.12 86 THR A N 1
ATOM 668 C CA . THR A 1 86 ? -12.670 6.420 18.719 1.00 97.12 86 THR A CA 1
ATOM 669 C C . THR A 1 86 ? -12.582 7.940 18.747 1.00 97.12 86 THR A C 1
ATOM 671 O O . THR A 1 86 ? -13.444 8.591 19.337 1.00 97.12 86 THR A O 1
ATOM 674 N N . TYR A 1 87 ? -11.590 8.518 18.064 1.00 97.00 87 TYR A N 1
ATOM 675 C CA . TYR A 1 87 ? -11.417 9.969 17.994 1.00 97.00 87 TYR A CA 1
ATOM 676 C C . TYR A 1 87 ? -12.604 10.669 17.315 1.00 97.00 87 TYR A C 1
ATOM 678 O O . TYR A 1 87 ? -13.066 11.707 17.786 1.00 97.00 87 TYR A O 1
ATOM 686 N N . LEU A 1 88 ? -13.138 10.078 16.244 1.00 95.88 88 LEU A N 1
ATOM 687 C CA . LEU A 1 88 ? -14.285 10.615 15.504 1.00 95.88 88 LEU A CA 1
ATOM 688 C C . LEU A 1 88 ? -15.642 10.368 16.190 1.00 95.88 88 LEU A C 1
ATOM 690 O O . LEU A 1 88 ? -16.663 10.865 15.718 1.00 95.88 88 LEU A O 1
ATOM 694 N N . GLY A 1 89 ? -15.673 9.615 17.294 1.00 96.31 89 GLY A N 1
ATOM 695 C CA . GLY A 1 89 ? -16.894 9.339 18.055 1.00 96.31 89 GLY A CA 1
ATOM 696 C C . GLY A 1 89 ? -17.768 8.208 17.500 1.00 96.31 89 GLY A C 1
ATOM 697 O O . GLY A 1 89 ? -18.917 8.077 17.918 1.00 96.31 89 GLY A O 1
ATOM 698 N N . TYR A 1 90 ? -17.246 7.365 16.601 1.00 96.00 90 TYR A N 1
ATOM 699 C CA . TYR A 1 90 ? -17.940 6.155 16.129 1.00 96.00 90 TYR A CA 1
ATOM 700 C C . TYR A 1 90 ? -17.890 5.001 17.149 1.00 96.00 90 TYR A C 1
ATOM 702 O O . TYR A 1 90 ? -18.684 4.059 17.066 1.00 96.00 90 TYR A O 1
ATOM 710 N N . GLY A 1 91 ? -16.976 5.082 18.121 1.00 96.75 91 GLY A N 1
ATOM 711 C CA . GLY A 1 91 ? -16.694 4.040 19.111 1.00 96.75 91 GLY A CA 1
ATOM 712 C C . GLY A 1 91 ? -15.437 3.234 18.772 1.00 96.75 91 GLY A C 1
ATOM 713 O O . GLY A 1 91 ? -14.684 3.599 17.869 1.00 96.75 91 GLY A O 1
ATOM 714 N N . SER A 1 92 ? -15.211 2.139 19.501 1.00 97.75 92 SER A N 1
ATOM 715 C CA . SER A 1 92 ? -14.040 1.276 19.306 1.00 97.75 92 SER A CA 1
ATOM 716 C C . SER A 1 92 ? -14.285 0.266 18.185 1.00 97.75 92 SER A C 1
ATOM 718 O O . SER A 1 92 ? -15.111 -0.635 18.325 1.00 97.75 92 SER A O 1
ATOM 720 N N . PHE A 1 93 ? -13.543 0.398 17.085 1.00 97.88 93 PHE A N 1
ATOM 721 C CA . PHE A 1 93 ? -13.545 -0.549 15.969 1.00 97.88 93 PHE A CA 1
ATOM 722 C C . PHE A 1 93 ? -13.208 -1.974 16.427 1.00 97.88 93 PHE A C 1
ATOM 724 O O . PHE A 1 93 ? -13.760 -2.943 15.908 1.00 97.88 93 PHE A O 1
ATOM 731 N N . LYS A 1 94 ? -12.324 -2.129 17.420 1.00 96.12 94 LYS A N 1
ATOM 732 C CA . LYS A 1 94 ? -11.930 -3.452 17.940 1.00 96.12 94 LYS A CA 1
ATOM 733 C C . LYS A 1 94 ? -13.078 -4.206 18.595 1.00 96.12 94 LYS A C 1
ATOM 735 O O . LYS A 1 94 ? -13.118 -5.430 18.493 1.00 96.12 94 LYS A O 1
ATOM 740 N N . GLU A 1 95 ? -13.985 -3.481 19.241 1.00 97.38 95 GLU A N 1
ATOM 741 C CA . GLU A 1 95 ? -15.139 -4.042 19.948 1.00 97.38 95 GLU A CA 1
ATOM 742 C C . GLU A 1 95 ? -16.297 -4.411 19.010 1.00 97.38 95 GLU A C 1
ATOM 744 O O . GLU A 1 95 ? -17.255 -5.051 19.440 1.00 97.38 95 GLU A O 1
ATOM 749 N N . TRP A 1 96 ? -16.236 -4.016 17.736 1.00 97.94 96 TRP A N 1
ATOM 750 C CA . TRP A 1 96 ? -17.272 -4.349 16.762 1.00 97.94 96 TRP A CA 1
ATOM 751 C C . TRP A 1 96 ? -17.183 -5.810 16.315 1.00 97.94 96 TRP A C 1
ATOM 753 O O . TRP A 1 96 ? -16.094 -6.388 16.195 1.00 97.94 96 TRP A O 1
ATOM 763 N N . ASP A 1 97 ? -18.346 -6.388 16.017 1.00 97.12 97 ASP A N 1
ATOM 764 C CA . ASP A 1 97 ? -18.427 -7.636 15.266 1.00 97.12 97 ASP A CA 1
ATOM 765 C C . ASP A 1 97 ? -17.983 -7.436 13.807 1.00 97.12 97 ASP A C 1
ATOM 767 O O . ASP A 1 97 ? -17.771 -6.316 13.335 1.00 97.12 97 ASP A O 1
ATOM 771 N N . GLU A 1 98 ? -17.757 -8.545 13.106 1.00 93.81 98 GLU A N 1
ATOM 772 C CA . GLU A 1 98 ? -17.200 -8.515 11.752 1.00 93.81 98 GLU A CA 1
ATOM 773 C C . GLU A 1 98 ? -18.149 -7.857 10.743 1.00 93.81 98 GLU A C 1
ATOM 775 O O . GLU A 1 98 ? -17.704 -7.056 9.922 1.00 93.81 98 GLU A O 1
ATOM 780 N N . ASP A 1 99 ? -19.454 -8.114 10.851 1.00 94.75 99 ASP A N 1
ATOM 781 C CA . ASP A 1 99 ? -20.458 -7.535 9.955 1.00 94.75 99 ASP A CA 1
ATOM 782 C C . ASP A 1 99 ? -20.460 -6.004 10.043 1.00 94.75 99 ASP A C 1
ATOM 784 O O . ASP A 1 99 ? -20.394 -5.318 9.018 1.00 94.75 99 ASP A O 1
ATOM 788 N N . ARG A 1 100 ? -20.427 -5.451 11.264 1.00 96.62 100 ARG A N 1
ATOM 789 C CA . ARG A 1 100 ? -20.341 -4.002 11.476 1.00 96.62 100 ARG A CA 1
ATOM 790 C C . ARG A 1 100 ? -19.024 -3.418 10.969 1.00 96.62 100 ARG A C 1
ATOM 792 O O . ARG A 1 100 ? -19.019 -2.305 10.440 1.00 96.62 100 ARG A O 1
ATOM 799 N N . LYS A 1 101 ? -17.903 -4.133 11.123 1.00 97.81 101 LYS A N 1
ATOM 800 C CA . LYS A 1 101 ? -16.606 -3.696 10.574 1.00 97.81 101 LYS A CA 1
ATOM 801 C C . LYS A 1 101 ? -16.664 -3.600 9.055 1.00 97.81 101 LYS A C 1
ATOM 803 O O . LYS A 1 101 ? -16.254 -2.581 8.504 1.00 97.81 101 LYS A O 1
ATOM 808 N N . ILE A 1 102 ? -17.184 -4.630 8.387 1.00 96.25 102 ILE A N 1
ATOM 809 C CA . ILE A 1 102 ? -17.309 -4.670 6.926 1.00 96.25 102 ILE A CA 1
ATOM 810 C C . ILE A 1 102 ? -18.244 -3.563 6.431 1.00 96.25 102 ILE A C 1
ATOM 812 O O . ILE A 1 102 ? -17.891 -2.866 5.475 1.00 96.25 102 ILE A O 1
ATOM 816 N N . GLU A 1 103 ? -19.399 -3.379 7.078 1.00 96.00 103 GLU A N 1
ATOM 817 C CA . GLU A 1 103 ? -20.363 -2.326 6.741 1.00 96.00 103 GLU A CA 1
ATOM 818 C C . GLU A 1 103 ? -19.693 -0.949 6.794 1.00 96.00 103 GLU A C 1
ATOM 820 O O . GLU A 1 103 ? -19.606 -0.260 5.774 1.00 96.00 103 GLU A O 1
ATOM 825 N N . TRP A 1 104 ? -19.111 -0.598 7.943 1.00 97.56 104 TRP A N 1
ATOM 826 C CA . TRP A 1 104 ? -18.479 0.704 8.136 1.00 97.56 104 TRP A CA 1
ATOM 827 C C . TRP A 1 104 ? -17.291 0.932 7.189 1.00 97.56 104 TRP A C 1
ATOM 829 O O . TRP A 1 104 ? -17.193 1.985 6.558 1.00 97.56 104 TRP A O 1
ATOM 839 N N . LEU A 1 105 ? -16.407 -0.061 7.025 1.00 97.69 105 LEU A N 1
ATOM 840 C CA . LEU A 1 105 ? -15.262 0.052 6.114 1.00 97.69 105 LEU A CA 1
ATOM 841 C C . LEU A 1 105 ? -15.712 0.258 4.665 1.00 97.69 105 LEU A C 1
ATOM 843 O O . LEU A 1 105 ? -15.124 1.065 3.948 1.00 97.69 105 LEU A O 1
ATOM 847 N N . THR A 1 106 ? -16.761 -0.442 4.230 1.00 95.69 106 THR A N 1
ATOM 848 C CA . THR A 1 106 ? -17.289 -0.322 2.864 1.00 95.69 106 THR A CA 1
ATOM 849 C C . THR A 1 106 ? -17.909 1.057 2.625 1.00 95.69 106 THR A C 1
ATOM 851 O O . THR A 1 106 ? -17.672 1.665 1.575 1.00 95.69 106 THR A O 1
ATOM 854 N N . GLU A 1 107 ? -18.653 1.588 3.598 1.00 95.81 107 GLU A N 1
ATOM 855 C CA . GLU A 1 107 ? -19.218 2.942 3.541 1.00 95.81 107 GLU A CA 1
ATOM 856 C C . GLU A 1 107 ? -18.131 4.024 3.484 1.00 95.81 107 GLU A C 1
ATOM 858 O O . GLU A 1 107 ? -18.173 4.928 2.634 1.00 95.81 107 GLU A O 1
ATOM 863 N N . GLU A 1 108 ? -17.118 3.921 4.346 1.00 96.25 108 GLU A N 1
ATOM 864 C CA . GLU A 1 108 ? -16.011 4.874 4.346 1.00 96.25 108 GLU A CA 1
ATOM 865 C C . GLU A 1 108 ? -15.187 4.763 3.065 1.00 96.25 108 GLU A C 1
ATOM 867 O O . GLU A 1 108 ? -14.845 5.793 2.483 1.00 96.25 108 GLU A O 1
ATOM 872 N N . LEU A 1 109 ? -14.943 3.556 2.540 1.00 95.38 109 LEU A N 1
ATOM 873 C CA . LEU A 1 109 ? -14.265 3.344 1.256 1.00 95.38 109 LEU A CA 1
ATOM 874 C C . LEU A 1 109 ? -15.009 3.999 0.083 1.00 95.38 109 LEU A C 1
ATOM 876 O O . LEU A 1 109 ? -14.354 4.595 -0.780 1.00 95.38 109 LEU A O 1
ATOM 880 N N . ALA A 1 110 ? -16.343 3.994 0.081 1.00 93.38 110 ALA A N 1
ATOM 881 C CA . ALA A 1 110 ? -17.155 4.637 -0.957 1.00 93.38 110 ALA A CA 1
ATOM 882 C C . ALA A 1 110 ? -17.158 6.179 -0.878 1.00 93.38 110 ALA A C 1
ATOM 884 O O . ALA A 1 110 ? -17.397 6.867 -1.878 1.00 93.38 110 ALA A O 1
ATOM 885 N N . THR A 1 111 ? -16.886 6.743 0.298 1.00 92.25 111 THR A N 1
ATOM 886 C CA . THR A 1 111 ? -16.977 8.188 0.541 1.00 92.25 111 THR A CA 1
ATOM 887 C C . THR A 1 111 ? -15.774 8.955 -0.043 1.00 92.25 111 THR A C 1
ATOM 889 O O . THR A 1 111 ? -14.704 8.400 -0.239 1.00 92.25 111 THR A O 1
ATOM 892 N N . LYS A 1 112 ? -15.899 10.252 -0.359 1.00 88.19 112 LYS A N 1
ATOM 893 C CA . LYS A 1 112 ? -14.772 11.080 -0.867 1.00 88.19 112 LYS A CA 1
ATOM 894 C C . LYS A 1 112 ? -14.146 12.025 0.164 1.00 88.19 112 LYS A C 1
ATOM 896 O O . LYS A 1 112 ? -13.156 12.681 -0.144 1.00 88.19 112 LYS A O 1
ATOM 901 N N . ARG A 1 113 ? -14.760 12.154 1.340 1.00 91.69 113 ARG A N 1
ATOM 902 C CA . ARG A 1 113 ? -14.285 13.014 2.427 1.00 91.69 113 ARG A CA 1
ATOM 903 C C . ARG A 1 113 ? -13.035 12.389 3.065 1.00 91.69 113 ARG A C 1
ATOM 905 O O . ARG A 1 113 ? -13.033 11.170 3.216 1.00 91.69 113 ARG A O 1
ATOM 912 N N . PRO A 1 114 ? -12.025 13.185 3.448 1.00 92.38 114 PRO A N 1
ATOM 913 C CA . PRO A 1 114 ? -10.938 12.701 4.291 1.00 92.38 114 PRO A CA 1
ATOM 914 C C . PRO A 1 114 ? -11.483 12.223 5.638 1.00 92.38 114 PRO A C 1
ATOM 916 O O . PRO A 1 114 ? -12.324 12.900 6.236 1.00 92.38 114 PRO A O 1
ATOM 919 N N . LEU A 1 115 ? -11.001 11.073 6.094 1.00 94.44 115 LEU A N 1
ATOM 920 C CA . LEU A 1 115 ? -11.389 10.455 7.354 1.00 94.44 115 LEU A CA 1
ATOM 921 C C . LEU A 1 115 ? -10.453 10.862 8.493 1.00 94.44 115 LEU A C 1
ATOM 923 O O . LEU A 1 115 ? -10.933 11.127 9.586 1.00 94.44 115 LEU A O 1
ATOM 927 N N . ILE A 1 116 ? -9.137 10.914 8.250 1.00 93.75 116 ILE A N 1
ATOM 928 C CA . ILE A 1 116 ? -8.123 11.112 9.301 1.00 93.75 116 ILE A CA 1
ATOM 929 C C . ILE A 1 116 ? -7.873 12.611 9.541 1.00 93.75 116 ILE A C 1
ATOM 931 O O . ILE A 1 116 ? -7.304 13.273 8.664 1.00 93.75 116 ILE A O 1
ATOM 935 N N . PRO A 1 117 ? -8.235 13.161 10.716 1.00 91.00 117 PRO A N 1
ATOM 936 C CA . PRO A 1 117 ? -7.969 14.558 11.054 1.00 91.00 117 PRO A CA 1
ATOM 937 C C . PRO A 1 117 ? -6.473 14.800 11.288 1.00 91.00 117 PRO A C 1
ATOM 939 O O . PRO A 1 117 ? -5.778 13.956 11.852 1.00 91.00 117 PRO A O 1
ATOM 942 N N . ALA A 1 118 ? -5.967 15.961 10.867 1.00 87.19 118 ALA A N 1
ATOM 943 C CA . ALA A 1 118 ? -4.536 16.277 10.933 1.00 87.19 118 ALA A CA 1
ATOM 944 C C . ALA A 1 118 ? -4.002 16.449 12.370 1.00 87.19 118 ALA A C 1
ATOM 946 O O . ALA A 1 118 ? -2.812 16.267 12.614 1.00 87.19 118 ALA A O 1
ATOM 947 N N . ASP A 1 119 ? -4.874 16.807 13.310 1.00 88.62 119 ASP A N 1
ATOM 948 C CA . ASP A 1 119 ? -4.583 17.065 14.723 1.00 88.62 119 ASP A CA 1
ATOM 949 C C . ASP A 1 119 ? -4.969 15.899 15.647 1.00 88.62 119 ASP A C 1
ATOM 951 O O . ASP A 1 119 ? -4.905 16.024 16.873 1.00 88.62 119 ASP A O 1
ATOM 955 N N . MET A 1 120 ? -5.350 14.755 15.075 1.00 93.88 120 MET A N 1
ATOM 956 C CA . MET A 1 120 ? -5.685 13.564 15.843 1.00 93.88 120 MET A CA 1
ATOM 957 C C . MET A 1 120 ? -4.474 13.109 16.690 1.00 93.88 120 MET A C 1
ATOM 959 O O . MET A 1 120 ? -3.385 12.897 16.146 1.00 93.88 120 MET A O 1
ATOM 963 N N . PRO A 1 121 ? -4.631 12.921 18.015 1.00 93.25 121 PRO A N 1
ATOM 964 C CA . PRO A 1 121 ? -3.575 12.379 18.858 1.00 93.25 121 PRO A CA 1
ATOM 965 C C . PRO A 1 121 ? -3.332 10.905 18.514 1.00 93.25 121 PRO A C 1
ATOM 967 O O . PRO A 1 121 ? -4.269 10.121 18.378 1.00 93.25 121 PRO A O 1
ATOM 970 N N . MET A 1 122 ? -2.063 10.525 18.387 1.00 93.12 122 MET A N 1
ATOM 971 C CA . MET A 1 122 ? -1.646 9.181 17.977 1.00 93.12 122 MET A CA 1
ATOM 972 C C . MET A 1 122 ? -0.529 8.688 18.887 1.00 93.12 122 MET A C 1
ATOM 974 O O . MET A 1 122 ? 0.371 9.464 19.224 1.00 93.12 122 MET A O 1
ATOM 978 N N . THR A 1 123 ? -0.569 7.403 19.242 1.00 97.12 123 THR A N 1
ATOM 979 C CA . THR A 1 123 ? 0.597 6.717 19.813 1.00 97.12 123 THR A CA 1
ATOM 980 C C . THR A 1 123 ? 1.677 6.549 18.744 1.00 97.12 123 THR A C 1
ATOM 982 O O . THR A 1 123 ? 1.412 6.726 17.549 1.00 97.12 123 THR A O 1
ATOM 985 N N . ASP A 1 124 ? 2.892 6.194 19.156 1.00 97.88 124 ASP A N 1
ATOM 986 C CA . ASP A 1 124 ? 4.004 5.989 18.225 1.00 97.88 124 ASP A CA 1
ATOM 987 C C . ASP A 1 124 ? 3.721 4.833 17.252 1.00 97.88 124 ASP A C 1
ATOM 989 O O . ASP A 1 124 ? 4.059 4.914 16.073 1.00 97.88 124 ASP A O 1
ATOM 993 N N . GLU A 1 125 ? 3.018 3.794 17.707 1.00 97.62 125 GLU A N 1
ATOM 994 C CA . GLU A 1 125 ? 2.628 2.642 16.893 1.00 97.62 125 GLU A CA 1
ATOM 995 C C . GLU A 1 125 ? 1.600 3.009 15.819 1.00 97.62 125 GLU A C 1
ATOM 997 O O . GLU A 1 125 ? 1.756 2.621 14.662 1.00 97.62 125 GLU A O 1
ATOM 1002 N N . VAL A 1 126 ? 0.569 3.784 16.179 1.00 97.81 126 VAL A N 1
ATOM 1003 C CA . VAL A 1 126 ? -0.440 4.259 15.216 1.00 97.81 126 VAL A CA 1
ATOM 1004 C C . VAL A 1 126 ? 0.199 5.216 14.213 1.00 97.81 126 VAL A C 1
ATOM 1006 O O . VAL A 1 126 ? -0.048 5.113 13.011 1.00 97.81 126 VAL A O 1
ATOM 1009 N N . ARG A 1 127 ? 1.058 6.122 14.696 1.00 97.56 127 ARG A N 1
ATOM 1010 C CA . ARG A 1 127 ? 1.786 7.065 13.845 1.00 97.56 127 ARG A CA 1
ATOM 1011 C C . ARG A 1 127 ? 2.663 6.338 12.833 1.00 97.56 127 ARG A C 1
ATOM 1013 O O . ARG A 1 127 ? 2.632 6.700 11.663 1.00 97.56 127 ARG A O 1
ATOM 1020 N N . GLU A 1 128 ? 3.410 5.323 13.263 1.00 98.19 128 GLU A N 1
ATOM 1021 C CA . GLU A 1 128 ? 4.257 4.526 12.371 1.00 98.19 128 GLU A CA 1
ATOM 1022 C C . GLU A 1 128 ? 3.441 3.913 11.230 1.00 98.19 128 GLU A C 1
ATOM 1024 O O . GLU A 1 128 ? 3.809 4.080 10.070 1.00 98.19 128 GLU A O 1
ATOM 1029 N N . VAL A 1 129 ? 2.297 3.290 11.532 1.00 98.31 129 VAL A N 1
ATOM 1030 C CA . VAL A 1 129 ? 1.437 2.675 10.508 1.00 98.31 129 VAL A CA 1
ATOM 1031 C C . VAL A 1 129 ? 0.962 3.717 9.492 1.00 98.31 129 VAL A C 1
ATOM 1033 O O . VAL A 1 129 ? 1.064 3.497 8.283 1.00 98.31 129 VAL A O 1
ATOM 1036 N N . LEU A 1 130 ? 0.465 4.863 9.966 1.00 97.56 130 LEU A N 1
ATOM 1037 C CA . LEU A 1 130 ? -0.052 5.921 9.096 1.00 97.56 130 LEU A CA 1
ATOM 1038 C C . LEU A 1 130 ? 1.049 6.562 8.241 1.00 97.56 130 LEU A C 1
ATOM 1040 O O . LEU A 1 130 ? 0.844 6.778 7.045 1.00 97.56 130 LEU A O 1
ATOM 1044 N N . GLU A 1 131 ? 2.228 6.814 8.811 1.00 97.25 131 GLU A N 1
ATOM 1045 C CA . GLU A 1 131 ? 3.374 7.333 8.058 1.00 97.25 131 GLU A CA 1
ATOM 1046 C C . GLU A 1 131 ? 3.900 6.318 7.040 1.00 97.25 131 GLU A C 1
ATOM 1048 O O . GLU A 1 131 ? 4.202 6.693 5.906 1.00 97.25 131 GLU A O 1
ATOM 1053 N N . THR A 1 132 ? 3.915 5.025 7.369 1.00 98.06 132 THR A N 1
ATOM 1054 C CA . THR A 1 132 ? 4.258 3.966 6.411 1.00 98.06 132 THR A CA 1
ATOM 1055 C C . THR A 1 132 ? 3.319 3.990 5.200 1.00 98.06 132 THR A C 1
ATOM 1057 O O . THR A 1 132 ? 3.786 3.938 4.058 1.00 98.06 132 THR A O 1
ATOM 1060 N N . PHE A 1 133 ? 2.006 4.169 5.399 1.00 97.94 133 PHE A N 1
ATOM 1061 C CA . PHE A 1 133 ? 1.073 4.336 4.277 1.00 97.94 133 PHE A CA 1
ATOM 1062 C C . PHE A 1 133 ? 1.285 5.644 3.502 1.00 97.94 133 PHE A C 1
ATOM 1064 O O . PHE A 1 133 ? 1.168 5.648 2.273 1.00 97.94 133 PHE A O 1
ATOM 1071 N N . ARG A 1 134 ? 1.640 6.747 4.174 1.00 96.06 134 ARG A N 1
ATOM 1072 C CA . ARG A 1 134 ? 1.974 8.024 3.513 1.00 96.06 134 ARG A CA 1
ATOM 1073 C C . ARG A 1 134 ? 3.217 7.893 2.633 1.00 96.06 134 ARG A C 1
ATOM 1075 O O . ARG A 1 134 ? 3.194 8.334 1.481 1.00 96.06 134 ARG A O 1
ATOM 1082 N N . VAL A 1 135 ? 4.268 7.229 3.116 1.00 96.56 135 VAL A N 1
ATOM 1083 C CA . VAL A 1 135 ? 5.466 6.904 2.322 1.00 96.56 135 VAL A CA 1
ATOM 1084 C C . VAL A 1 135 ? 5.098 5.999 1.146 1.00 96.56 135 VAL A C 1
ATOM 1086 O O . VAL A 1 135 ? 5.491 6.281 0.012 1.00 96.56 135 VAL A O 1
ATOM 1089 N N . ALA A 1 136 ? 4.282 4.968 1.376 1.00 96.00 136 ALA A N 1
ATOM 1090 C CA . ALA A 1 136 ? 3.835 4.074 0.313 1.00 96.00 136 ALA A CA 1
ATOM 1091 C C . ALA A 1 136 ? 3.060 4.818 -0.787 1.00 96.00 136 ALA A C 1
ATOM 1093 O O . ALA A 1 136 ? 3.336 4.619 -1.969 1.00 96.00 136 ALA A O 1
ATOM 1094 N N . ALA A 1 137 ? 2.166 5.744 -0.427 1.00 94.88 137 ALA A N 1
ATOM 1095 C CA . ALA A 1 137 ? 1.443 6.576 -1.389 1.00 94.88 137 ALA A CA 1
ATOM 1096 C C . ALA A 1 137 ? 2.375 7.525 -2.175 1.00 94.88 137 ALA A C 1
ATOM 1098 O O . ALA A 1 137 ? 2.170 7.749 -3.376 1.00 94.88 137 ALA A O 1
ATOM 1099 N N . ARG A 1 138 ? 3.434 8.047 -1.538 1.00 93.00 138 ARG A N 1
ATOM 1100 C CA . ARG A 1 138 ? 4.459 8.896 -2.181 1.00 93.00 138 ARG A CA 1
ATOM 1101 C C . ARG A 1 138 ? 5.367 8.138 -3.141 1.00 93.00 138 ARG A C 1
ATOM 1103 O O . ARG A 1 138 ? 5.731 8.705 -4.164 1.00 93.00 138 ARG A O 1
ATOM 1110 N N . LEU A 1 139 ? 5.689 6.877 -2.868 1.00 91.44 139 LEU A N 1
ATOM 1111 C CA . LEU A 1 139 ? 6.512 6.048 -3.758 1.00 91.44 139 LEU A CA 1
ATOM 1112 C C . LEU A 1 139 ? 5.676 5.388 -4.864 1.00 91.44 139 LEU A C 1
ATOM 1114 O O . LEU A 1 139 ? 6.034 5.450 -6.038 1.00 91.44 139 LEU A O 1
ATOM 1118 N N . GLY A 1 140 ? 4.515 4.843 -4.503 1.00 89.19 140 GLY A N 1
ATOM 1119 C CA . GLY A 1 140 ? 3.595 4.169 -5.412 1.00 89.19 140 GLY A CA 1
ATOM 1120 C C . GLY A 1 140 ? 4.094 2.811 -5.918 1.00 89.19 140 GLY A C 1
ATOM 1121 O O . GLY A 1 140 ? 5.160 2.313 -5.551 1.00 89.19 140 GLY A O 1
ATOM 1122 N N . SER A 1 141 ? 3.304 2.217 -6.811 1.00 85.44 141 SER A N 1
ATOM 1123 C CA . SER A 1 141 ? 3.470 0.852 -7.333 1.00 85.44 141 SER A CA 1
ATOM 1124 C C . SER A 1 141 ? 4.632 0.667 -8.324 1.00 85.44 141 SER A C 1
ATOM 1126 O O . SER A 1 141 ? 4.927 -0.459 -8.741 1.00 85.44 141 SER A O 1
ATOM 1128 N N . ALA A 1 142 ? 5.304 1.753 -8.718 1.00 84.44 142 ALA A N 1
ATOM 1129 C CA . ALA A 1 142 ? 6.538 1.692 -9.500 1.00 84.44 142 ALA A CA 1
ATOM 1130 C C . ALA A 1 142 ? 7.703 1.162 -8.646 1.00 84.44 142 ALA A C 1
ATOM 1132 O O . ALA A 1 142 ? 8.422 0.268 -9.083 1.00 84.44 142 ALA A O 1
ATOM 1133 N N . SER A 1 143 ? 7.815 1.641 -7.402 1.00 89.81 143 SER A N 1
ATOM 1134 C CA . SER A 1 143 ? 8.886 1.264 -6.467 1.00 89.81 143 SER A CA 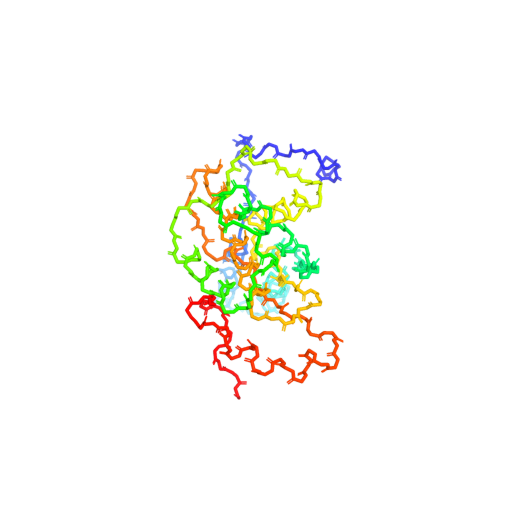1
ATOM 1135 C C . SER A 1 143 ? 8.486 0.148 -5.501 1.00 89.81 143 SER A C 1
ATOM 1137 O O . SER A 1 143 ? 9.341 -0.579 -4.997 1.00 89.81 143 SER A O 1
ATOM 1139 N N . LEU A 1 144 ? 7.191 0.018 -5.216 1.00 93.81 144 LEU A N 1
ATOM 1140 C CA . LEU A 1 144 ? 6.667 -0.924 -4.233 1.00 93.81 144 LEU A CA 1
ATOM 1141 C C . LEU A 1 144 ? 5.808 -2.001 -4.900 1.00 93.81 144 LEU A C 1
ATOM 1143 O O . LEU A 1 144 ? 5.138 -1.759 -5.906 1.00 93.81 144 LEU A O 1
ATOM 1147 N N . GLY A 1 145 ? 5.862 -3.207 -4.343 1.00 92.62 145 GLY A N 1
ATOM 1148 C CA . GLY A 1 145 ? 5.130 -4.372 -4.821 1.00 92.62 145 GLY A CA 1
ATOM 1149 C C . GLY A 1 145 ? 3.789 -4.536 -4.109 1.00 92.62 145 GLY A C 1
ATOM 1150 O O . GLY A 1 145 ? 2.855 -3.754 -4.303 1.00 92.62 145 GLY A O 1
ATOM 1151 N N . ALA A 1 146 ? 3.670 -5.610 -3.339 1.00 95.50 146 ALA A N 1
ATOM 1152 C CA . ALA A 1 146 ? 2.500 -5.920 -2.531 1.00 95.50 146 ALA A CA 1
ATOM 1153 C C . ALA A 1 146 ? 2.576 -5.287 -1.133 1.00 95.50 146 ALA A C 1
ATOM 1155 O O . ALA A 1 146 ? 3.655 -5.049 -0.589 1.00 95.50 146 ALA A O 1
ATOM 1156 N N . TYR A 1 147 ? 1.405 -5.070 -0.538 1.00 97.62 147 TYR A N 1
ATOM 1157 C CA . TYR A 1 147 ? 1.255 -4.862 0.897 1.00 97.62 147 TYR A CA 1
ATOM 1158 C C . TYR A 1 147 ? 0.763 -6.169 1.524 1.00 97.62 147 TYR A C 1
ATOM 1160 O O . TYR A 1 147 ? -0.388 -6.561 1.334 1.00 97.62 147 TYR A O 1
ATOM 1168 N N . VAL A 1 148 ? 1.635 -6.860 2.244 1.00 97.88 148 VAL A N 1
ATOM 1169 C CA . VAL A 1 148 ? 1.362 -8.144 2.889 1.00 97.88 148 VAL A CA 1
ATOM 1170 C C . VAL A 1 148 ? 0.831 -7.917 4.302 1.00 97.88 148 VAL A C 1
ATOM 1172 O O . VAL A 1 148 ? 1.487 -7.279 5.130 1.00 97.88 148 VAL A O 1
ATOM 1175 N N . ILE A 1 149 ? -0.338 -8.481 4.592 1.00 97.62 149 ILE A N 1
ATOM 1176 C CA . ILE A 1 149 ? -0.947 -8.468 5.924 1.00 97.62 149 ILE A CA 1
ATOM 1177 C C . ILE A 1 149 ? -0.595 -9.778 6.620 1.00 97.62 149 ILE A C 1
ATOM 1179 O O . ILE A 1 149 ? -1.106 -10.830 6.246 1.00 97.62 149 ILE A O 1
ATOM 1183 N N . SER A 1 150 ? 0.274 -9.712 7.622 1.00 96.00 150 SER A N 1
ATOM 1184 C CA . SER A 1 150 ? 0.616 -10.862 8.473 1.00 96.00 150 SER A CA 1
ATOM 1185 C C . SER A 1 150 ? -0.522 -11.147 9.441 1.00 96.00 150 SER A C 1
ATOM 1187 O O . SER A 1 150 ? -1.184 -10.204 9.886 1.00 96.00 150 SER A O 1
ATOM 1189 N N . MET A 1 151 ? -0.706 -12.414 9.816 1.00 92.69 151 MET A N 1
ATOM 1190 C CA . MET A 1 151 ? -1.784 -12.828 10.727 1.00 92.69 151 MET A CA 1
ATOM 1191 C C . MET A 1 151 ? -3.162 -12.324 10.259 1.00 92.69 151 MET A C 1
ATOM 1193 O O . MET A 1 151 ? -3.954 -11.816 11.057 1.00 92.69 151 MET A O 1
ATOM 1197 N N . ALA A 1 152 ? -3.419 -12.367 8.949 1.00 92.06 152 ALA A N 1
ATOM 1198 C CA . ALA A 1 152 ? -4.721 -12.004 8.402 1.00 92.06 152 ALA A CA 1
ATOM 1199 C C . ALA A 1 152 ? -5.739 -13.096 8.750 1.00 92.06 152 ALA A C 1
ATOM 1201 O O . ALA A 1 152 ? -5.436 -14.279 8.603 1.00 92.06 152 ALA A O 1
ATOM 1202 N N . GLN A 1 153 ? -6.931 -12.698 9.197 1.00 88.75 153 GLN A N 1
ATOM 1203 C CA . GLN A 1 153 ? -7.960 -13.636 9.663 1.00 88.75 153 GLN A CA 1
ATOM 1204 C C . GLN A 1 153 ? -9.333 -13.363 9.056 1.00 88.75 153 GLN A C 1
ATOM 1206 O O . GLN A 1 153 ? -10.126 -14.289 8.908 1.00 88.75 153 GLN A O 1
ATOM 1211 N N . LYS A 1 154 ? -9.637 -12.095 8.757 1.00 91.19 154 LYS A N 1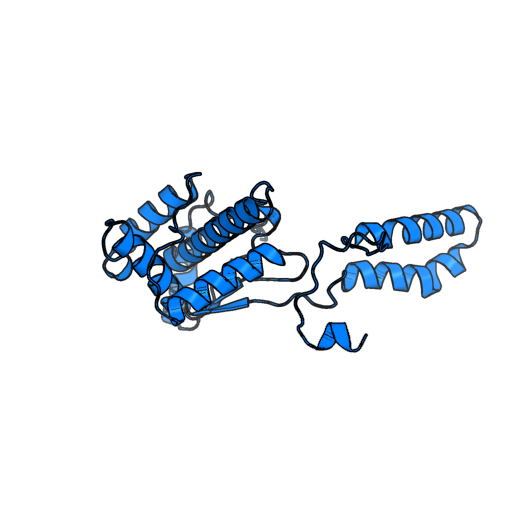
ATOM 1212 C CA . LYS A 1 154 ? -10.981 -11.658 8.368 1.00 91.19 154 LYS A CA 1
ATOM 1213 C C . LYS A 1 154 ? -10.969 -10.725 7.166 1.00 91.19 154 LYS A C 1
ATOM 1215 O O . LYS A 1 154 ? -9.980 -10.029 6.928 1.00 91.19 154 LYS A O 1
ATOM 1220 N N . ALA A 1 155 ? -12.081 -10.663 6.435 1.00 92.38 155 ALA A N 1
ATOM 1221 C CA . ALA A 1 155 ? -12.255 -9.714 5.331 1.00 92.38 155 ALA A CA 1
ATOM 1222 C C . ALA A 1 155 ? -12.027 -8.248 5.762 1.00 92.38 155 ALA A C 1
ATOM 1224 O O . ALA A 1 155 ? -11.452 -7.460 4.999 1.00 92.38 155 ALA A O 1
ATOM 1225 N N . SER A 1 156 ? -12.392 -7.881 6.998 1.00 95.88 156 SER A N 1
ATOM 1226 C CA . SER A 1 156 ? -12.124 -6.548 7.550 1.00 95.88 156 SER A CA 1
ATOM 1227 C C . SER A 1 156 ? -10.635 -6.194 7.621 1.00 95.88 156 SER A C 1
ATOM 1229 O O . SER A 1 156 ? -10.307 -5.016 7.488 1.00 95.88 156 SER A O 1
ATOM 1231 N N . ASP A 1 157 ? -9.725 -7.170 7.734 1.00 96.06 157 ASP A N 1
ATOM 1232 C CA . ASP A 1 157 ? -8.278 -6.910 7.735 1.00 96.06 157 ASP A CA 1
ATOM 1233 C C . ASP A 1 157 ? -7.816 -6.346 6.380 1.00 96.06 157 ASP A C 1
ATOM 1235 O O . ASP A 1 157 ? -7.052 -5.380 6.319 1.00 96.06 157 ASP A O 1
ATOM 1239 N N . VAL A 1 158 ? -8.330 -6.904 5.279 1.00 96.19 158 VAL A N 1
ATOM 1240 C CA . VAL A 1 158 ? -8.040 -6.428 3.916 1.00 96.19 158 VAL A CA 1
ATOM 1241 C C . VAL A 1 158 ? -8.654 -5.047 3.693 1.00 96.19 158 VAL A C 1
ATOM 1243 O O . VAL A 1 158 ? -7.976 -4.131 3.219 1.00 96.19 158 VAL A O 1
ATOM 1246 N N . LEU A 1 159 ? -9.923 -4.876 4.070 1.00 97.00 159 LEU A N 1
ATOM 1247 C CA . LEU A 1 159 ? -10.647 -3.615 3.901 1.00 97.00 159 LEU A CA 1
ATOM 1248 C C . LEU A 1 159 ? -10.043 -2.474 4.738 1.00 97.00 159 LEU A C 1
ATOM 1250 O O . LEU A 1 159 ? -10.004 -1.334 4.274 1.00 97.00 159 LEU A O 1
ATOM 1254 N N . ALA A 1 160 ? -9.522 -2.767 5.933 1.00 98.06 160 ALA A N 1
ATOM 1255 C CA . ALA A 1 160 ? -8.820 -1.794 6.765 1.00 98.06 160 ALA A CA 1
ATOM 1256 C C . ALA A 1 160 ? -7.565 -1.260 6.061 1.00 98.06 160 ALA A C 1
ATOM 1258 O O . ALA A 1 160 ? -7.356 -0.048 6.006 1.00 98.06 160 ALA A O 1
ATOM 1259 N N . VAL A 1 161 ? -6.758 -2.138 5.457 1.00 98.19 161 VAL A N 1
ATOM 1260 C CA . VAL A 1 161 ? -5.582 -1.714 4.682 1.00 98.19 161 VAL A CA 1
ATOM 1261 C C . VAL A 1 161 ? -5.984 -0.901 3.453 1.00 98.19 161 VAL A C 1
ATOM 1263 O O . VAL A 1 161 ? -5.367 0.130 3.186 1.00 98.19 161 VAL A O 1
ATOM 1266 N N . GLU A 1 162 ? -7.030 -1.297 2.724 1.00 97.50 162 GLU A N 1
ATOM 1267 C CA . GLU A 1 162 ? -7.539 -0.508 1.592 1.00 97.50 162 GLU A CA 1
ATOM 1268 C C . GLU A 1 162 ? -7.992 0.898 2.021 1.00 97.50 162 GLU A C 1
ATOM 1270 O O . GLU A 1 162 ? -7.691 1.887 1.339 1.00 97.50 162 GLU A O 1
ATOM 1275 N N . LEU A 1 163 ? -8.651 1.016 3.181 1.00 97.75 163 LEU A N 1
ATOM 1276 C CA . LEU A 1 163 ? -9.051 2.306 3.744 1.00 97.75 163 LEU A CA 1
ATOM 1277 C C . LEU A 1 163 ? -7.824 3.164 4.078 1.00 97.75 163 LEU A C 1
ATOM 1279 O O . LEU A 1 163 ? -7.750 4.317 3.655 1.00 97.75 163 LEU A O 1
ATOM 1283 N N . LEU A 1 164 ? -6.824 2.601 4.758 1.00 98.12 164 LEU A N 1
ATOM 1284 C CA . LEU A 1 164 ? -5.600 3.326 5.117 1.00 98.12 164 LEU A CA 1
ATOM 1285 C C . LEU A 1 164 ? -4.803 3.770 3.877 1.00 98.12 164 LEU A C 1
ATOM 1287 O O . LEU A 1 164 ? -4.336 4.910 3.818 1.00 98.12 164 LEU A O 1
ATOM 1291 N N . GLN A 1 165 ? -4.714 2.929 2.838 1.00 97.62 165 GLN A N 1
ATOM 1292 C CA . GLN A 1 165 ? -4.115 3.313 1.554 1.00 97.62 165 GLN A CA 1
ATOM 1293 C C . GLN A 1 165 ? -4.880 4.459 0.882 1.00 97.62 165 GLN A C 1
ATOM 1295 O O . GLN A 1 165 ? -4.281 5.377 0.313 1.00 97.62 165 GLN A O 1
ATOM 1300 N N . LYS A 1 166 ? -6.215 4.425 0.916 1.00 96.56 166 LYS A N 1
ATOM 1301 C CA . LYS A 1 166 ? -7.051 5.499 0.378 1.00 96.56 166 LYS A CA 1
ATOM 1302 C C . LYS A 1 166 ? -6.814 6.819 1.108 1.00 96.56 166 LYS A C 1
ATOM 1304 O O . LYS A 1 166 ? -6.588 7.823 0.429 1.00 96.56 166 LYS A O 1
ATOM 1309 N N . GLU A 1 167 ? -6.817 6.809 2.435 1.00 96.75 167 GLU A N 1
ATOM 1310 C CA . GLU A 1 167 ? -6.601 8.015 3.237 1.00 96.75 167 GLU A CA 1
ATOM 1311 C C . GLU A 1 167 ? -5.206 8.604 3.009 1.00 96.75 167 GLU A C 1
ATOM 1313 O O . GLU A 1 167 ? -5.078 9.799 2.735 1.00 96.75 167 GLU A O 1
ATOM 1318 N N . ALA A 1 168 ? -4.166 7.767 2.978 1.00 96.62 168 ALA A N 1
ATOM 1319 C CA . ALA A 1 168 ? -2.806 8.218 2.694 1.00 96.62 168 ALA A CA 1
ATOM 1320 C C . ALA A 1 168 ? -2.665 8.856 1.300 1.00 96.62 168 ALA A C 1
ATOM 1322 O O . ALA A 1 168 ? -2.039 9.908 1.161 1.00 96.62 168 ALA A O 1
ATOM 1323 N N . ARG A 1 169 ? -3.292 8.282 0.261 1.00 95.25 169 ARG A N 1
ATOM 1324 C CA . ARG A 1 169 ? -3.329 8.900 -1.081 1.00 95.25 169 ARG A CA 1
ATOM 1325 C C . ARG A 1 169 ? -4.039 1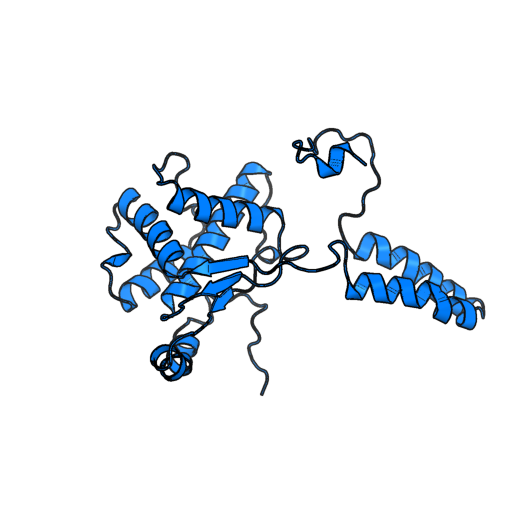0.251 -1.063 1.00 95.25 169 ARG A C 1
ATOM 1327 O O . ARG A 1 169 ? -3.588 11.174 -1.737 1.00 95.25 169 ARG A O 1
ATOM 1334 N N . GLY A 1 170 ? -5.132 10.370 -0.308 1.00 94.88 170 GLY A N 1
ATOM 1335 C CA . GLY A 1 170 ? -5.854 11.629 -0.123 1.00 94.88 170 GLY A CA 1
ATOM 1336 C C . GLY A 1 170 ? -4.976 12.713 0.502 1.00 94.88 170 GLY A C 1
ATOM 1337 O O . GLY A 1 170 ? -4.913 13.828 -0.016 1.00 94.88 170 GLY A O 1
ATOM 1338 N N . GLN A 1 171 ? -4.242 12.364 1.559 1.00 94.31 171 GLN A N 1
ATOM 1339 C CA . GLN A 1 171 ? -3.320 13.276 2.238 1.00 94.31 171 GLN A CA 1
ATOM 1340 C C . GLN A 1 171 ? -2.158 13.710 1.335 1.00 94.31 171 GLN A C 1
ATOM 1342 O O . GLN A 1 171 ? -1.896 14.904 1.196 1.00 94.31 171 GLN A O 1
ATOM 1347 N N . VAL A 1 172 ? -1.506 12.764 0.651 1.00 94.31 172 VAL A N 1
ATOM 1348 C CA . VAL A 1 172 ? -0.403 13.070 -0.277 1.00 94.31 172 VAL A CA 1
ATOM 1349 C C . VAL A 1 172 ? -0.881 13.937 -1.443 1.00 94.31 172 VAL A C 1
ATOM 1351 O O . VAL A 1 172 ? -0.179 14.862 -1.854 1.00 94.31 172 VAL A O 1
ATOM 1354 N N . ALA A 1 173 ? -2.085 13.689 -1.961 1.00 93.44 173 ALA A N 1
ATOM 1355 C CA . ALA A 1 173 ? -2.679 14.513 -3.008 1.00 93.44 173 ALA A CA 1
ATOM 1356 C C . ALA A 1 173 ? -2.925 15.954 -2.534 1.00 93.44 173 ALA A C 1
ATOM 1358 O O . ALA A 1 173 ? -2.573 16.896 -3.243 1.00 93.44 173 ALA A O 1
ATOM 1359 N N . ALA A 1 174 ? -3.455 16.131 -1.319 1.00 92.44 174 ALA A N 1
ATOM 1360 C CA . ALA A 1 174 ? -3.654 17.451 -0.725 1.00 92.44 174 ALA A CA 1
ATOM 1361 C C . ALA A 1 174 ? -2.327 18.206 -0.525 1.00 92.44 174 ALA A C 1
ATOM 1363 O O . ALA A 1 174 ? -2.235 19.382 -0.867 1.00 92.44 174 ALA A O 1
ATOM 1364 N N . GLU A 1 175 ? -1.286 17.524 -0.042 1.00 92.69 175 GLU A N 1
ATOM 1365 C CA . GLU A 1 175 ? 0.044 18.106 0.197 1.00 92.69 175 GLU A CA 1
ATOM 1366 C C . GLU A 1 175 ? 0.770 18.505 -1.092 1.00 92.69 175 GLU A C 1
ATOM 1368 O O . GLU A 1 175 ? 1.503 19.489 -1.117 1.00 92.69 175 GLU A O 1
ATOM 1373 N N . THR A 1 176 ? 0.566 17.746 -2.168 1.00 91.19 176 THR A N 1
ATOM 1374 C CA . THR A 1 176 ? 1.220 17.980 -3.466 1.00 91.19 176 THR A CA 1
ATOM 1375 C C . THR A 1 176 ? 0.381 18.826 -4.425 1.00 91.19 176 THR A C 1
ATOM 1377 O O . THR A 1 176 ? 0.834 19.128 -5.526 1.00 91.19 176 THR A O 1
ATOM 1380 N N . GLY A 1 177 ? -0.845 19.199 -4.043 1.00 92.00 177 GLY A N 1
ATOM 1381 C CA . GLY A 1 177 ? -1.782 19.904 -4.923 1.00 92.00 177 GLY A CA 1
ATOM 1382 C C . GLY A 1 177 ? -2.238 19.069 -6.127 1.00 92.00 177 GLY A C 1
ATOM 1383 O O . GLY A 1 177 ? -2.620 19.624 -7.159 1.00 92.00 177 GLY A O 1
ATOM 1384 N N . THR A 1 178 ? -2.184 17.740 -6.021 1.00 90.50 178 THR A N 1
ATOM 1385 C CA . THR A 1 178 ? -2.573 16.804 -7.085 1.00 90.50 178 THR A CA 1
ATOM 1386 C C . THR A 1 178 ? -3.923 16.147 -6.784 1.00 90.50 178 THR A C 1
ATOM 1388 O O . THR A 1 178 ? -4.563 16.408 -5.766 1.00 90.50 178 THR A O 1
ATOM 1391 N N . ARG A 1 179 ? -4.418 15.312 -7.705 1.00 89.62 179 ARG A N 1
ATOM 1392 C CA . ARG A 1 179 ? -5.604 14.480 -7.454 1.00 89.62 179 ARG A CA 1
ATOM 1393 C C . ARG A 1 179 ? -5.169 13.131 -6.878 1.00 89.62 179 ARG A C 1
ATOM 1395 O O . ARG A 1 179 ? -4.157 12.609 -7.339 1.00 89.62 179 ARG A O 1
ATOM 1402 N N . PRO A 1 180 ? -5.942 12.527 -5.953 1.00 87.81 180 PRO A N 1
ATOM 1403 C CA . PRO A 1 180 ? -5.671 11.169 -5.496 1.00 87.81 180 PRO A CA 1
ATOM 1404 C C . PRO A 1 180 ? -5.646 10.202 -6.683 1.00 87.81 180 PRO A C 1
ATOM 1406 O O . PRO A 1 180 ? -6.633 10.079 -7.411 1.00 87.81 180 PRO A O 1
ATOM 1409 N N . ASP A 1 181 ? -4.513 9.534 -6.881 1.00 87.44 181 ASP A N 1
ATOM 1410 C CA . ASP A 1 181 ? -4.306 8.594 -7.979 1.00 87.44 181 ASP A CA 1
ATOM 1411 C C . ASP A 1 181 ? -4.433 7.160 -7.478 1.00 87.44 181 ASP A C 1
ATOM 1413 O O . ASP A 1 181 ? -3.624 6.678 -6.678 1.00 87.44 181 ASP A O 1
ATOM 1417 N N . ALA A 1 182 ? -5.459 6.467 -7.973 1.00 85.94 182 ALA A N 1
ATOM 1418 C CA . ALA A 1 182 ? -5.757 5.134 -7.504 1.00 85.94 182 ALA A CA 1
ATOM 1419 C C . ALA A 1 182 ? -4.703 4.085 -7.896 1.00 85.94 182 ALA A C 1
ATOM 1421 O O . ALA A 1 182 ? -4.532 3.096 -7.180 1.00 85.94 182 ALA A O 1
ATOM 1422 N N . SER A 1 183 ? -3.967 4.323 -8.986 1.00 85.06 183 SER A N 1
ATOM 1423 C CA . SER A 1 183 ? -2.930 3.418 -9.501 1.00 85.06 183 SER A CA 1
ATOM 1424 C C . SER A 1 183 ? -1.706 3.304 -8.582 1.00 85.06 183 SER A C 1
ATOM 1426 O O . SER A 1 183 ? -0.901 2.377 -8.714 1.00 85.06 183 SER A O 1
ATOM 1428 N N . ARG A 1 184 ? -1.590 4.221 -7.613 1.00 86.69 184 ARG A N 1
ATOM 1429 C CA . ARG A 1 184 ? -0.515 4.251 -6.616 1.00 86.69 184 ARG A CA 1
ATOM 1430 C C . ARG A 1 184 ? -0.757 3.329 -5.422 1.00 86.69 184 ARG A C 1
ATOM 1432 O O . ARG A 1 184 ? 0.153 3.176 -4.616 1.00 86.69 184 ARG A O 1
ATOM 1439 N N . SER A 1 185 ? -1.942 2.722 -5.301 1.00 90.94 185 SER A N 1
ATOM 1440 C CA . SER A 1 185 ? -2.182 1.691 -4.285 1.00 90.94 185 SER A CA 1
ATOM 1441 C C . SER A 1 185 ? -1.361 0.440 -4.562 1.00 90.94 185 SER A C 1
ATOM 1443 O O . SER A 1 185 ? -1.232 -0.008 -5.703 1.00 90.94 185 SER A O 1
ATOM 1445 N N . LEU A 1 186 ? -0.862 -0.151 -3.487 1.00 94.88 186 LEU A N 1
ATOM 1446 C CA . LEU A 1 186 ? -0.250 -1.466 -3.493 1.00 94.88 186 LEU A CA 1
ATOM 1447 C C . LEU A 1 186 ? -1.343 -2.529 -3.509 1.00 94.88 186 LEU A C 1
ATOM 1449 O O . LEU A 1 186 ? -2.430 -2.344 -2.953 1.00 94.88 186 LEU A O 1
ATOM 1453 N N . ARG A 1 187 ? -1.040 -3.671 -4.128 1.00 94.50 187 ARG A N 1
ATOM 1454 C CA . ARG A 1 187 ? -1.925 -4.836 -4.047 1.00 94.50 187 ARG A CA 1
ATOM 1455 C C . ARG A 1 187 ? -1.879 -5.387 -2.629 1.00 94.50 187 ARG A C 1
ATOM 1457 O O . ARG A 1 187 ? -0.805 -5.776 -2.173 1.00 94.50 187 ARG A O 1
ATOM 1464 N N . VAL A 1 188 ? -3.028 -5.452 -1.971 1.00 95.56 188 VAL A N 1
ATOM 1465 C CA . VAL A 1 188 ? -3.147 -6.030 -0.632 1.00 95.56 188 VAL A CA 1
ATOM 1466 C C . VAL A 1 188 ? -3.127 -7.554 -0.723 1.00 95.56 188 VAL A C 1
ATOM 1468 O O . VAL A 1 188 ? -3.822 -8.141 -1.547 1.00 95.56 188 VAL A O 1
ATOM 1471 N N . VAL A 1 189 ? -2.302 -8.204 0.092 1.00 95.38 189 VAL A N 1
ATOM 1472 C CA . VAL A 1 189 ? -2.134 -9.661 0.105 1.00 95.38 189 VAL A CA 1
ATOM 1473 C C . VAL A 1 189 ? -2.324 -10.162 1.537 1.00 95.38 189 VAL A C 1
ATOM 1475 O O . VAL A 1 189 ? -1.435 -9.949 2.365 1.00 95.38 189 VAL A O 1
ATOM 1478 N N . PRO A 1 190 ? -3.454 -10.816 1.860 1.00 94.00 190 PRO A N 1
ATOM 1479 C CA . PRO A 1 190 ? -3.612 -11.462 3.155 1.00 94.00 190 PRO A CA 1
ATOM 1480 C C . PRO A 1 190 ? -2.698 -12.688 3.240 1.00 94.00 190 PRO A C 1
ATOM 1482 O O . PRO A 1 190 ? -2.670 -13.520 2.329 1.00 94.00 190 PRO A O 1
ATOM 1485 N N . LEU A 1 191 ? -1.942 -12.793 4.331 1.00 93.00 191 LEU A N 1
ATOM 1486 C CA . LEU A 1 191 ? -1.154 -13.970 4.668 1.00 93.00 191 LEU A CA 1
ATOM 1487 C C . LEU A 1 191 ? -1.849 -14.714 5.812 1.00 93.00 191 LEU A C 1
ATOM 1489 O O . LEU A 1 191 ? -1.811 -14.278 6.964 1.00 93.00 191 LEU A O 1
ATOM 1493 N N . PHE A 1 192 ? -2.483 -15.833 5.463 1.00 87.44 192 PHE A N 1
ATOM 1494 C CA . PHE A 1 192 ? -3.093 -16.768 6.405 1.00 87.44 192 PHE A CA 1
ATOM 1495 C C . PHE A 1 192 ? -1.999 -17.685 6.961 1.00 87.44 192 PHE A C 1
ATOM 1497 O O . PHE A 1 192 ? -1.393 -18.458 6.213 1.00 87.44 192 PHE A O 1
ATOM 1504 N N . GLU A 1 193 ? -1.688 -17.541 8.249 1.00 81.88 193 GLU A N 1
ATOM 1505 C CA . GLU A 1 193 ? -0.525 -18.195 8.871 1.00 81.88 193 GLU A CA 1
ATOM 1506 C C . GLU A 1 193 ? -0.908 -19.399 9.740 1.00 81.88 193 GLU A C 1
ATOM 1508 O O . GLU A 1 193 ? -0.090 -20.307 9.908 1.00 81.88 193 GLU A O 1
ATOM 1513 N N . THR A 1 194 ? -2.131 -19.441 10.280 1.00 80.12 194 THR A N 1
ATOM 1514 C CA . THR A 1 194 ? -2.600 -20.576 11.085 1.00 80.12 194 THR A CA 1
ATOM 1515 C C . THR A 1 194 ? -3.411 -21.574 10.257 1.00 80.12 194 THR A C 1
ATOM 1517 O O . THR A 1 194 ? -3.895 -21.262 9.170 1.00 80.12 194 THR A O 1
ATOM 1520 N N . LEU A 1 195 ? -3.544 -22.805 10.764 1.00 75.56 195 LEU A N 1
ATOM 1521 C CA . LEU A 1 195 ? -4.358 -23.836 10.114 1.00 75.56 195 LEU A CA 1
ATOM 1522 C C . LEU A 1 195 ? -5.829 -23.406 10.030 1.00 75.56 195 LEU A C 1
ATOM 1524 O O . LEU A 1 195 ? -6.436 -23.532 8.973 1.00 75.56 195 LEU A O 1
ATOM 1528 N N . ASP A 1 196 ? -6.353 -22.839 11.117 1.00 77.44 196 ASP A N 1
ATOM 1529 C CA . ASP A 1 196 ? -7.729 -22.344 11.176 1.00 77.44 196 ASP A CA 1
ATOM 1530 C C . ASP A 1 196 ? -7.952 -21.215 10.154 1.00 77.44 196 ASP A C 1
ATOM 1532 O O . ASP A 1 196 ? -8.972 -21.190 9.464 1.00 77.44 196 ASP A O 1
ATOM 1536 N N . ASP A 1 197 ? -6.970 -20.317 9.996 1.00 77.69 197 ASP A N 1
ATOM 1537 C CA . ASP A 1 197 ? -7.028 -19.246 8.996 1.00 77.69 197 ASP A CA 1
ATOM 1538 C C . ASP A 1 197 ? -7.012 -19.806 7.561 1.00 77.69 197 ASP A C 1
ATOM 1540 O O . ASP A 1 197 ? -7.710 -19.294 6.687 1.00 77.69 197 ASP A O 1
ATOM 1544 N N . LEU A 1 198 ? -6.234 -20.864 7.300 1.00 74.12 198 LEU A N 1
ATOM 1545 C CA . LEU A 1 198 ? -6.177 -21.518 5.987 1.00 74.12 198 LEU A CA 1
ATOM 1546 C C . LEU A 1 198 ? -7.490 -22.224 5.633 1.00 74.12 198 LEU A C 1
ATOM 1548 O O . LEU A 1 198 ? -7.923 -22.146 4.481 1.00 74.12 198 LEU A O 1
ATOM 1552 N N . ASP A 1 199 ? -8.127 -22.875 6.606 1.00 73.62 199 ASP A N 1
ATOM 1553 C CA . ASP A 1 199 ? -9.424 -23.531 6.416 1.00 73.62 199 ASP A CA 1
ATOM 1554 C C . ASP A 1 199 ? -10.539 -22.501 6.153 1.00 73.62 199 ASP A C 1
ATOM 1556 O O . ASP A 1 199 ? -11.409 -22.728 5.307 1.00 73.62 199 ASP A O 1
ATOM 1560 N N . ALA A 1 200 ? -10.480 -21.336 6.810 1.00 74.62 200 ALA A N 1
ATOM 1561 C CA . ALA A 1 200 ? -11.431 -20.238 6.620 1.00 74.62 200 ALA A CA 1
ATOM 1562 C C . ALA A 1 200 ? -11.149 -19.364 5.379 1.00 74.62 200 ALA A C 1
ATOM 1564 O O . ALA A 1 200 ? -12.048 -18.669 4.899 1.00 74.62 200 ALA A O 1
ATOM 1565 N N . ALA A 1 201 ? -9.933 -19.403 4.820 1.00 72.69 201 ALA A N 1
ATOM 1566 C CA . ALA A 1 201 ? -9.483 -18.493 3.761 1.00 72.69 201 ALA A CA 1
ATOM 1567 C C . ALA A 1 201 ? -10.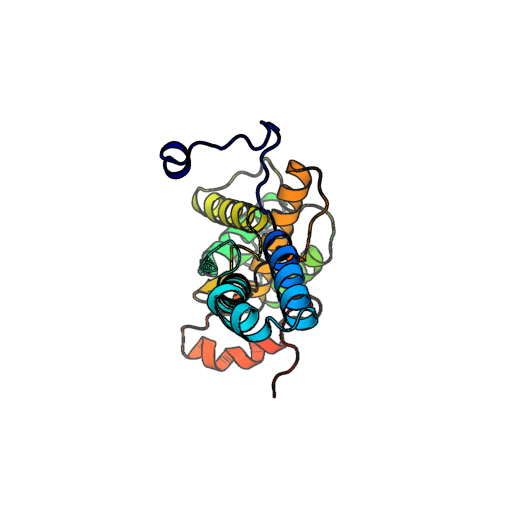416 -18.453 2.542 1.00 72.69 201 ALA A C 1
ATOM 1569 O O . ALA A 1 201 ? -10.633 -17.393 1.955 1.00 72.69 201 ALA A O 1
ATOM 1570 N N . GLY A 1 202 ? -10.975 -19.604 2.153 1.00 72.62 202 GLY A N 1
ATOM 1571 C CA . GLY A 1 202 ? -11.903 -19.690 1.027 1.00 72.62 202 GLY A CA 1
ATOM 1572 C C . GLY A 1 202 ? -13.181 -18.878 1.246 1.00 72.62 202 GLY A C 1
ATOM 1573 O O . GLY A 1 202 ? -13.636 -18.209 0.323 1.00 72.62 202 GLY A O 1
ATOM 1574 N N . GLU A 1 203 ? -13.737 -18.903 2.456 1.00 72.50 203 GLU A N 1
ATOM 1575 C CA . GLU A 1 203 ? -14.947 -18.157 2.811 1.00 72.50 203 GLU A CA 1
ATOM 1576 C C . GLU A 1 203 ? -14.650 -16.654 2.932 1.00 72.50 203 GLU A C 1
ATOM 1578 O O . GLU A 1 203 ? -15.329 -15.844 2.302 1.00 72.50 203 GLU A O 1
ATOM 1583 N N . GLU A 1 204 ? -13.567 -16.284 3.622 1.00 73.25 204 GLU A N 1
ATOM 1584 C CA . GLU A 1 204 ? -13.159 -14.884 3.846 1.00 73.25 204 GLU A CA 1
ATOM 1585 C C . GLU A 1 204 ? -12.771 -14.146 2.546 1.00 73.25 204 GLU A C 1
ATOM 1587 O O . GLU A 1 204 ? -13.053 -12.957 2.357 1.00 73.25 204 GLU A O 1
ATOM 1592 N N . LEU A 1 205 ? -12.156 -14.850 1.590 1.00 66.31 205 LEU A N 1
ATOM 1593 C CA . LEU A 1 205 ? -11.847 -14.277 0.276 1.00 66.31 205 LEU A CA 1
ATOM 1594 C C . LEU A 1 205 ? -13.108 -14.022 -0.562 1.00 66.31 205 LEU A C 1
ATOM 1596 O O . LEU A 1 205 ? -13.110 -13.112 -1.392 1.00 66.31 205 LEU A O 1
ATOM 1600 N N . ILE A 1 206 ? -14.172 -14.808 -0.364 1.00 59.25 206 ILE A N 1
ATOM 1601 C CA . ILE A 1 206 ? -15.438 -14.669 -1.099 1.00 59.25 206 ILE A CA 1
ATOM 1602 C C . ILE A 1 206 ? -16.305 -13.553 -0.501 1.00 59.25 206 ILE A C 1
ATOM 1604 O O . ILE A 1 206 ? -17.000 -12.860 -1.249 1.00 59.25 206 ILE A O 1
ATOM 1608 N N . THR A 1 207 ? -16.264 -13.353 0.819 1.00 59.53 207 THR A N 1
ATOM 1609 C CA . THR A 1 207 ? -17.034 -12.301 1.506 1.00 59.53 207 THR A CA 1
ATOM 1610 C C . THR A 1 207 ? -16.457 -10.904 1.300 1.00 59.53 207 THR A C 1
ATOM 1612 O O . THR A 1 207 ? -17.180 -9.925 1.477 1.00 59.53 207 THR A O 1
ATOM 1615 N N . THR A 1 208 ? -15.199 -10.784 0.860 1.00 58.31 208 THR A N 1
ATOM 1616 C CA . THR A 1 208 ? -14.603 -9.491 0.505 1.00 58.31 208 THR A CA 1
ATOM 1617 C C . THR A 1 208 ? -15.355 -8.891 -0.696 1.00 58.31 208 THR A C 1
ATOM 1619 O O . THR A 1 208 ? -15.273 -9.427 -1.807 1.00 58.31 208 THR A O 1
ATOM 1622 N N . PRO A 1 209 ? -16.104 -7.782 -0.531 1.00 57.97 209 PRO A N 1
ATOM 1623 C CA . PRO A 1 209 ? -16.998 -7.305 -1.574 1.00 57.97 209 PRO A CA 1
ATOM 1624 C C . PRO A 1 209 ? -16.208 -6.902 -2.835 1.00 57.97 209 PRO A C 1
ATOM 1626 O O . PRO A 1 209 ? -15.312 -6.056 -2.769 1.00 57.97 209 PRO A O 1
ATOM 1629 N N . PRO A 1 210 ? -16.557 -7.419 -4.030 1.00 51.62 210 PRO A N 1
ATOM 1630 C CA . PRO A 1 210 ? -15.787 -7.199 -5.260 1.00 51.62 210 PRO A CA 1
ATOM 1631 C C . PRO A 1 210 ? -15.792 -5.745 -5.759 1.00 51.62 210 PRO A C 1
ATOM 1633 O O . PRO A 1 210 ? -15.064 -5.418 -6.697 1.00 51.62 210 PRO A O 1
ATOM 1636 N N . ALA A 1 211 ? -16.617 -4.873 -5.172 1.00 48.03 211 ALA A N 1
ATOM 1637 C CA . ALA A 1 211 ? -16.628 -3.436 -5.440 1.00 48.03 211 ALA A CA 1
ATOM 1638 C C . ALA A 1 211 ? -15.538 -2.665 -4.667 1.00 48.03 211 ALA A C 1
ATOM 1640 O O . ALA A 1 211 ? -15.185 -1.563 -5.081 1.00 48.03 211 ALA A O 1
ATOM 1641 N N . ALA A 1 212 ? -14.999 -3.238 -3.584 1.00 48.88 212 ALA A N 1
ATOM 1642 C CA . ALA A 1 212 ? -13.921 -2.649 -2.789 1.00 48.88 212 ALA A CA 1
ATOM 1643 C C . ALA A 1 212 ? -12.520 -2.999 -3.326 1.00 48.88 212 ALA A C 1
ATOM 1645 O O . ALA A 1 212 ? -11.549 -2.323 -3.000 1.00 48.88 212 ALA A O 1
ATOM 1646 N N . LEU A 1 213 ? -12.413 -4.028 -4.175 1.00 51.72 213 LEU A N 1
ATOM 1647 C CA . LEU A 1 213 ? -11.142 -4.482 -4.736 1.00 51.72 213 LEU A CA 1
ATOM 1648 C C . LEU A 1 213 ? -10.760 -3.685 -6.001 1.00 51.72 213 LEU A C 1
ATOM 1650 O O . LEU A 1 213 ? -11.597 -3.537 -6.903 1.00 51.72 213 LEU A O 1
ATOM 1654 N N . PRO A 1 214 ? -9.499 -3.218 -6.128 1.00 51.59 214 PRO A N 1
ATOM 1655 C CA . PRO A 1 214 ? -9.010 -2.528 -7.321 1.00 51.59 214 PRO A CA 1
ATOM 1656 C C . PRO A 1 214 ? -9.251 -3.324 -8.614 1.00 51.59 214 PRO A C 1
ATOM 1658 O O . PRO A 1 214 ? -9.216 -4.556 -8.626 1.00 51.59 214 PRO A O 1
ATOM 1661 N N . SER A 1 215 ? -9.410 -2.633 -9.749 1.00 50.56 215 SER A N 1
ATOM 1662 C CA . SER A 1 215 ? -9.562 -3.274 -11.071 1.00 50.56 215 SER A CA 1
ATOM 1663 C C . SER A 1 215 ? -8.358 -4.130 -11.494 1.00 50.56 215 SER A C 1
ATOM 1665 O O . SER A 1 215 ? -8.470 -4.920 -12.427 1.00 50.56 215 SER A O 1
ATOM 1667 N N . SER A 1 216 ? -7.222 -3.994 -10.806 1.00 44.91 216 SER A N 1
ATOM 1668 C CA . SER A 1 216 ? -6.003 -4.788 -10.982 1.00 44.91 216 SER A CA 1
ATOM 1669 C C . SER A 1 216 ? -6.025 -6.146 -10.264 1.00 44.91 216 SER A C 1
ATOM 1671 O O . SER A 1 216 ? -5.073 -6.919 -10.404 1.00 44.91 216 SER A O 1
ATOM 1673 N N . TRP A 1 217 ? -7.083 -6.466 -9.508 1.00 43.84 217 TRP A N 1
ATOM 1674 C CA . TRP A 1 217 ? -7.238 -7.778 -8.881 1.00 43.84 217 TRP A CA 1
ATOM 1675 C C . TRP A 1 217 ? -7.499 -8.867 -9.940 1.00 43.84 217 TRP A C 1
ATOM 1677 O O . TRP A 1 217 ? -8.376 -8.679 -10.789 1.00 43.84 217 TRP A O 1
ATOM 1687 N N . PRO A 1 218 ? -6.794 -10.017 -9.919 1.00 46.31 218 PRO A N 1
ATOM 1688 C CA . PRO A 1 218 ? -7.073 -11.117 -10.838 1.00 46.31 218 PRO A CA 1
ATOM 1689 C C . PRO A 1 218 ? -8.481 -11.670 -10.575 1.00 46.31 218 PRO A C 1
ATOM 1691 O O . PRO A 1 218 ? -8.701 -12.385 -9.603 1.00 46.31 218 PRO A O 1
ATOM 1694 N N . ARG A 1 219 ? -9.454 -11.319 -11.427 1.00 46.34 219 ARG A N 1
ATOM 1695 C CA . ARG A 1 219 ? -10.846 -11.788 -11.294 1.00 46.34 219 ARG A CA 1
ATOM 1696 C C . ARG A 1 219 ? -11.081 -13.193 -11.847 1.00 46.34 219 ARG A C 1
ATOM 1698 O O . ARG A 1 219 ? -12.119 -13.770 -11.562 1.00 46.34 219 ARG A O 1
ATOM 1705 N N . ASP A 1 220 ? -10.130 -13.750 -12.593 1.00 43.53 220 ASP A N 1
ATOM 1706 C CA . ASP A 1 220 ? -10.187 -15.140 -13.039 1.00 43.53 220 ASP A CA 1
ATOM 1707 C C . ASP A 1 220 ? -8.805 -15.599 -13.529 1.00 43.53 220 ASP A C 1
ATOM 1709 O O . ASP A 1 220 ? -8.238 -15.031 -14.466 1.00 43.53 220 ASP A O 1
ATOM 1713 N N . ARG A 1 221 ? -8.251 -16.623 -12.882 1.00 37.31 221 ARG A N 1
ATOM 1714 C CA . ARG A 1 221 ? -7.273 -17.546 -13.474 1.00 37.31 221 ARG A CA 1
ATOM 1715 C C . ARG A 1 221 ? -7.631 -18.945 -12.983 1.00 37.31 221 ARG A C 1
ATOM 1717 O O . ARG A 1 221 ? -6.997 -19.464 -12.068 1.00 37.31 221 ARG A O 1
ATOM 1724 N N . ARG A 1 222 ? -8.701 -19.502 -13.548 1.00 35.75 222 ARG A N 1
ATOM 1725 C CA . ARG A 1 222 ? -8.781 -20.954 -13.730 1.00 35.75 222 ARG A CA 1
ATOM 1726 C C . ARG A 1 222 ? -7.910 -21.363 -14.909 1.00 35.75 222 ARG A C 1
ATOM 1728 O O . ARG A 1 222 ? -7.811 -20.554 -15.860 1.00 35.75 222 ARG A O 1
#

Secondary structure (DSSP, 8-state):
--GGGTT----TT--S------SHHHHHHHHHHHHHHHHHTT-HHHIIIIIHHHHHHHHHHTTTSSPEEEEEEHHHHHHHHHHHHHHTTS--GGGS-HHHHHHHHHHHHH--S--S-TT----HHHHHHHHHHHHHHHH-TTTEEEEEEET--SHHHHHHHHHHHHHHHHHHHHHHT----GGGPPEEEE---SHHHHHHHHHHHHHS-TTTS-TTS-----

InterPro domains:
  IPR015813 Pyruvate/Phosphoenolpyruvate kinase-like domain superfamily [SSF51621] (14-204)
  IPR021135 Phosphoenolpyruvate carboxylase [PF00311] (16-204)
  IPR021135 Phosphoenolpyruvate carboxylase [PTHR30523] (14-203)

Foldseek 3Di:
DVVVVPPPDPPPPPPPPDPDDPWLCVVLVVLVVVLVVCVVVVNNVVSVPPSVVVNVQCVVQPPQRDAAEAEDALVLLLVLVQLLCVQVVVHGLVPDDQVVLLVVLVVLLPDDDQRHDPPRDDDPSSVVVLVVLLVLLVVFCSRHAAHEHPQDAALSSQSSLLSSNQNSLVVNCVVVVHDRDPRRDHHYHYDQDDPNSVVCVVVRVVPNDPVSHDPPDPPDDD

Organism: NCBI:txid145388

pLDDT: mean 85.72, std 18.46, range [35.69, 98.38]